Protein AF-0000000072574593 (afdb_homodimer)

Foldseek 3Di:
DDDDFACDPVLCVLLVVLDDDADPDDDGPPPPSLLVRQVLSCLLVVDDLVPGDPVSPHSVSSVVRCVVCVVVVSNVVSLVSADQPPDDDPHSNSPPVVPPCVVVVVVVVVPVDDPPCPPPPDD/DDDDFACDPVLCVQLVVLDDDADPDDDGPPPPSLLVRQVLSCLLVVDDLVPGDPVSPHSVSSVVRCVVCVVVVSNVVSLVSADQPPDDDPHSNSPPVVPPCVVVVVVVVVPVDDPPPPPPPDD

Organism: Streptomyces coelicolor (strain ATCC BAA-471 / A3(2) / M145) (NCBI:txid100226)

Solvent-accessible surface area (backbone atoms only — not comparable to full-atom values): 15379 Å² total; per-residue (Å²): 133,81,80,85,82,68,80,45,72,73,52,42,66,62,37,56,76,65,49,83,78,66,57,88,73,68,76,69,63,71,60,65,64,47,39,50,45,38,52,47,51,37,57,57,66,64,51,61,63,89,70,56,56,71,93,51,55,56,50,66,59,36,48,52,49,49,42,51,27,49,75,70,50,38,43,56,40,45,57,66,62,46,65,74,56,60,94,82,69,93,62,70,21,44,70,49,78,58,65,71,58,58,66,50,54,60,56,50,63,66,65,65,58,72,79,67,77,79,72,76,77,81,124,133,83,78,85,80,67,79,45,71,72,55,42,67,62,36,55,75,64,49,83,78,65,59,88,74,68,77,68,62,72,60,65,62,47,39,49,43,37,50,48,50,37,57,57,66,64,51,61,64,90,71,58,56,72,93,52,55,56,50,68,59,35,49,52,48,50,42,52,28,50,76,69,49,38,43,58,41,45,57,66,64,46,64,75,55,62,94,82,70,92,63,68,23,44,66,51,76,58,65,70,59,56,70,52,53,60,56,50,61,68,61,65,58,77,77,68,78,80,72,78,76,79,125

InterPro domains:
  IPR025161 Insertion element IS402-like domain [PF13340] (7-78)
  IPR052909 Transposase_6_like [PTHR46637] (4-113)

pLDDT: mean 71.75, std 24.07, range [27.62, 96.88]

Structure (mmCIF, N/CA/C/O backbone):
data_AF-0000000072574593-model_v1
#
loop_
_entity.id
_entity.type
_entity.pdbx_description
1 polymer 'Insertion element transposase'
#
loop_
_atom_site.group_PDB
_atom_site.id
_atom_site.type_symbol
_atom_site.label_atom_id
_atom_site.label_alt_id
_atom_site.label_comp_id
_atom_site.label_asym_id
_atom_site.label_entity_id
_atom_site.label_seq_id
_atom_site.pdbx_PDB_ins_code
_atom_site.Cartn_x
_atom_site.Cartn_y
_atom_site.Cartn_z
_atom_site.occupancy
_atom_site.B_iso_or_equiv
_atom_site.auth_seq_id
_atom_site.auth_comp_id
_atom_site.auth_asym_id
_atom_site.auth_atom_id
_atom_site.pdbx_PDB_model_num
ATOM 1 N N . MET A 1 1 ? 15 23.25 10.352 1 63.25 1 MET A N 1
ATOM 2 C CA . MET A 1 1 ? 14.703 23.125 8.93 1 63.25 1 MET A CA 1
ATOM 3 C C . MET A 1 1 ? 13.297 22.578 8.711 1 63.25 1 MET A C 1
ATOM 5 O O . MET A 1 1 ? 12.867 21.672 9.43 1 63.25 1 MET A O 1
ATOM 9 N N . SER A 1 2 ? 12.5 23.312 8.078 1 85.38 2 SER A N 1
ATOM 10 C CA . SER A 1 2 ? 11.086 22.969 7.914 1 85.38 2 SER A CA 1
ATOM 11 C C . SER A 1 2 ? 10.906 21.812 6.945 1 85.38 2 SER A C 1
ATOM 13 O O . SER A 1 2 ? 11.586 21.734 5.926 1 85.38 2 SER A O 1
ATOM 15 N N . VAL A 1 3 ? 10.219 20.797 7.359 1 90 3 VAL A N 1
ATOM 16 C CA . VAL A 1 3 ? 9.945 19.625 6.523 1 90 3 VAL A CA 1
ATOM 17 C C . VAL A 1 3 ? 9.109 20.047 5.312 1 90 3 VAL A C 1
ATOM 19 O O . VAL A 1 3 ? 8.188 20.859 5.438 1 90 3 VAL A O 1
ATOM 22 N N . ARG A 1 4 ? 9.555 19.656 4.137 1 88 4 ARG A N 1
ATOM 23 C CA . ARG A 1 4 ? 8.789 19.938 2.93 1 88 4 ARG A CA 1
ATOM 24 C C . ARG A 1 4 ? 7.496 19.125 2.898 1 88 4 ARG A C 1
ATOM 26 O O . ARG A 1 4 ? 7.535 17.891 2.854 1 88 4 ARG A O 1
ATOM 33 N N . LEU A 1 5 ? 6.391 19.781 2.932 1 89.62 5 LEU A N 1
ATOM 34 C CA . LEU A 1 5 ? 5.086 19.156 2.787 1 89.62 5 LEU A CA 1
ATOM 35 C C . LEU A 1 5 ? 4.703 19.031 1.317 1 89.62 5 LEU A C 1
ATOM 37 O O . LEU A 1 5 ? 4.961 19.938 0.524 1 89.62 5 LEU A O 1
ATOM 41 N N . VAL A 1 6 ? 4.066 17.984 0.955 1 89 6 VAL A N 1
ATOM 42 C CA . VAL A 1 6 ? 3.893 17.734 -0.472 1 89 6 VAL A CA 1
ATOM 43 C C . VAL A 1 6 ? 2.412 17.531 -0.783 1 89 6 VAL A C 1
ATOM 45 O O . VAL A 1 6 ? 2.008 17.547 -1.948 1 89 6 VAL A O 1
ATOM 48 N N . ILE A 1 7 ? 1.637 17.25 0.244 1 90.38 7 ILE A N 1
ATOM 49 C CA . ILE A 1 7 ? 0.21 17.047 0.018 1 90.38 7 ILE A CA 1
ATOM 50 C C . ILE A 1 7 ? -0.489 18.391 -0.155 1 90.38 7 ILE A C 1
ATOM 52 O O . ILE A 1 7 ? -0.757 19.078 0.825 1 90.38 7 ILE A O 1
ATOM 56 N N . THR A 1 8 ? -0.773 18.719 -1.398 1 89.69 8 THR A N 1
ATOM 57 C CA . THR A 1 8 ? -1.458 19.969 -1.683 1 89.69 8 THR A CA 1
ATOM 58 C C . THR A 1 8 ? -2.92 19.906 -1.253 1 89.69 8 THR A C 1
ATOM 60 O O . THR A 1 8 ? -3.443 18.812 -0.993 1 89.69 8 THR A O 1
ATOM 63 N N . ASP A 1 9 ? -3.59 21.031 -1.201 1 89.94 9 ASP A N 1
ATOM 64 C CA . ASP A 1 9 ? -5.012 21.078 -0.864 1 89.94 9 ASP A CA 1
ATOM 65 C C . ASP A 1 9 ? -5.84 20.297 -1.885 1 89.94 9 ASP A C 1
ATOM 67 O O . ASP A 1 9 ? -6.82 19.641 -1.527 1 89.94 9 ASP A O 1
ATOM 71 N N . ALA A 1 10 ? -5.535 20.391 -3.158 1 87.44 10 ALA A N 1
ATOM 72 C CA . ALA A 1 10 ? -6.25 19.672 -4.211 1 87.44 10 ALA A CA 1
ATOM 73 C C . ALA A 1 10 ? -6.125 18.156 -4.027 1 87.44 10 ALA A C 1
ATOM 75 O O . ALA A 1 10 ? -7.105 17.422 -4.176 1 87.44 10 ALA A O 1
ATOM 76 N N . MET A 1 11 ? -4.906 17.766 -3.664 1 87.12 11 MET A N 1
ATOM 77 C CA . MET A 1 11 ? -4.684 16.344 -3.391 1 87.12 11 MET A CA 1
ATOM 78 C C . MET A 1 11 ? -5.496 15.883 -2.184 1 87.12 11 MET A C 1
ATOM 80 O O . MET A 1 11 ? -6.145 14.836 -2.227 1 87.12 11 MET A O 1
ATOM 84 N N . TRP A 1 12 ? -5.445 16.703 -1.232 1 91 12 TRP A N 1
ATOM 85 C CA . TRP A 1 12 ? -6.145 16.359 0.001 1 91 12 TRP A CA 1
ATOM 86 C C . TRP A 1 12 ? -7.648 16.234 -0.24 1 91 12 TRP A C 1
ATOM 88 O O . TRP A 1 12 ? -8.297 15.328 0.288 1 91 12 TRP A O 1
ATOM 98 N N . ASP A 1 13 ? -8.188 17.109 -0.999 1 89.75 13 ASP A N 1
ATOM 99 C CA . ASP A 1 13 ? -9.617 17.078 -1.298 1 89.75 13 ASP A CA 1
ATOM 100 C C . ASP A 1 13 ? -10.016 15.758 -1.959 1 89.75 13 ASP A C 1
ATOM 102 O O . ASP A 1 13 ? -11.125 15.258 -1.74 1 89.75 13 ASP A O 1
ATOM 106 N N . ARG A 1 14 ? -9.133 15.18 -2.707 1 89.31 14 ARG A N 1
ATOM 107 C CA . ARG A 1 14 ? -9.391 13.914 -3.387 1 89.31 14 ARG A CA 1
ATOM 108 C C . ARG A 1 14 ? -9.234 12.742 -2.43 1 89.31 14 ARG A C 1
ATOM 110 O O . ARG A 1 14 ? -9.93 11.727 -2.561 1 89.31 14 ARG A O 1
ATOM 117 N N . ILE A 1 15 ? -8.359 12.898 -1.478 1 90.62 15 ILE A N 1
ATOM 118 C CA . ILE A 1 15 ? -7.934 11.773 -0.654 1 90.62 15 ILE A CA 1
ATOM 119 C C . ILE A 1 15 ? -8.82 11.672 0.584 1 90.62 15 ILE A C 1
ATOM 121 O O . ILE A 1 15 ? -9.172 10.57 1.02 1 90.62 15 ILE A O 1
ATOM 125 N N . LYS A 1 16 ? -9.195 12.789 1.1 1 90.12 16 LYS A N 1
ATOM 126 C CA . LYS A 1 16 ? -9.898 12.859 2.379 1 90.12 16 LYS A CA 1
ATOM 127 C C . LYS A 1 16 ? -11.125 11.953 2.391 1 90.12 16 LYS A C 1
ATOM 129 O O . LYS A 1 16 ? -11.336 11.203 3.346 1 90.12 16 LYS A O 1
ATOM 134 N N . PRO A 1 17 ? -11.914 11.93 1.383 1 89.88 17 PRO A N 1
ATOM 135 C CA . PRO A 1 17 ? -13.125 11.102 1.42 1 89.88 17 PRO A CA 1
ATOM 136 C C . PRO A 1 17 ? -12.82 9.609 1.437 1 89.88 17 PRO A C 1
ATOM 138 O O . PRO A 1 17 ? -13.703 8.797 1.725 1 89.88 17 PRO A O 1
ATOM 141 N N . LEU A 1 18 ? -11.656 9.234 1.062 1 89.44 18 LEU A N 1
ATOM 142 C CA . LEU A 1 18 ? -11.289 7.828 0.984 1 89.44 18 LEU A CA 1
ATOM 143 C C . LEU A 1 18 ? -10.891 7.293 2.357 1 89.44 18 LEU A C 1
ATOM 145 O O . LEU A 1 18 ? -10.812 6.078 2.553 1 89.44 18 LEU A O 1
ATOM 149 N N . MET A 1 19 ? -10.562 8.148 3.275 1 88.31 19 MET A N 1
ATOM 150 C CA . MET A 1 19 ? -10.016 7.766 4.57 1 88.31 19 MET A CA 1
ATOM 151 C C . MET A 1 19 ? -11.125 7.348 5.527 1 88.31 19 MET A C 1
ATOM 153 O O . MET A 1 19 ? -12.25 7.848 5.438 1 88.31 19 MET A O 1
ATOM 157 N N . PRO A 1 20 ? -10.75 6.402 6.379 1 82.06 20 PRO A N 1
ATOM 158 C CA . PRO A 1 20 ? -11.773 6 7.352 1 82.06 20 PRO A CA 1
ATOM 159 C C . PRO A 1 20 ? -12.289 7.176 8.18 1 82.06 20 PRO A C 1
ATOM 161 O O . PRO A 1 20 ? -11.547 8.125 8.438 1 82.06 20 PRO A O 1
ATOM 164 N N . VAL A 1 21 ? -13.57 7.125 8.445 1 73.25 21 VAL A N 1
ATOM 165 C CA . VAL A 1 21 ? -14.227 8.18 9.219 1 73.25 21 VAL A CA 1
ATOM 166 C C . VAL A 1 21 ? -13.688 8.195 10.648 1 73.25 21 VAL A C 1
ATOM 168 O O . VAL A 1 21 ? -13.5 7.137 11.258 1 73.25 21 VAL A O 1
ATOM 171 N N . GLU A 1 22 ? -13.336 9.305 11.047 1 67.69 22 GLU A N 1
ATOM 172 C CA . GLU A 1 22 ? -12.906 9.5 12.43 1 67.69 22 GLU A CA 1
ATOM 173 C C . GLU A 1 22 ? -14 9.094 13.414 1 67.69 22 GLU A C 1
ATOM 175 O O . GLU A 1 22 ? -15.188 9.32 13.156 1 67.69 22 GLU A O 1
ATOM 180 N N . PRO A 1 23 ? -13.531 8.336 14.375 1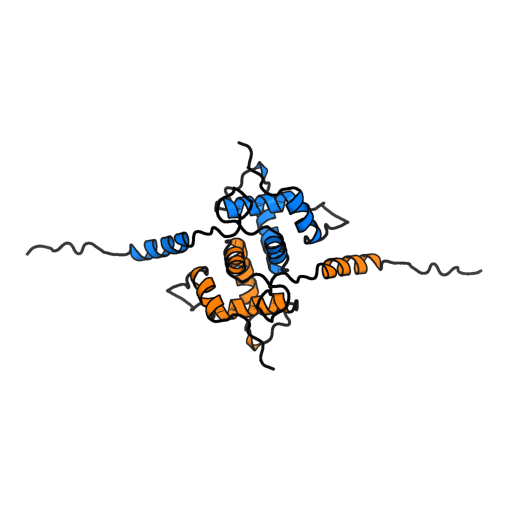 63.38 23 PRO A N 1
ATOM 181 C CA . PRO A 1 23 ? -14.555 8.008 15.367 1 63.38 23 PRO A CA 1
ATOM 182 C C . PRO A 1 23 ? -15.195 9.25 15.992 1 63.38 23 PRO A C 1
ATOM 184 O O . PRO A 1 23 ? -14.523 10.273 16.156 1 63.38 23 PRO A O 1
ATOM 187 N N . VAL A 1 24 ? -16.578 9.312 15.945 1 62.25 24 VAL A N 1
ATOM 188 C CA . VAL A 1 24 ? -17.344 10.383 16.578 1 62.25 24 VAL A CA 1
ATOM 189 C C . VAL A 1 24 ? -16.922 10.555 18.031 1 62.25 24 VAL A C 1
ATOM 191 O O . VAL A 1 24 ? -16.797 11.68 18.516 1 62.25 24 VAL A O 1
ATOM 194 N N . ARG A 1 25 ? -16.922 9.414 18.703 1 62.44 25 ARG A N 1
ATOM 195 C CA . ARG A 1 25 ? -16.547 9.398 20.109 1 62.44 25 ARG A CA 1
ATOM 196 C C . ARG A 1 25 ? -15.125 8.875 20.297 1 62.44 25 ARG A C 1
ATOM 198 O O . ARG A 1 25 ? -14.68 7.992 19.562 1 62.44 25 ARG A O 1
ATOM 205 N N . GLY A 1 26 ? -14.336 9.633 21.141 1 55.72 26 GLY A N 1
ATOM 206 C CA . GLY A 1 26 ? -12.961 9.281 21.469 1 55.72 26 GLY A CA 1
ATOM 207 C C . GLY A 1 26 ? -11.938 10.234 20.891 1 55.72 26 GLY A C 1
ATOM 208 O O . GLY A 1 26 ? -12.289 11.328 20.438 1 55.72 26 GLY A O 1
ATOM 209 N N . ARG A 1 27 ? -10.797 9.852 21.078 1 56.97 27 ARG A N 1
ATOM 210 C CA . ARG A 1 27 ? -9.695 10.734 20.719 1 56.97 27 ARG A CA 1
ATOM 211 C C . ARG A 1 27 ? -9.68 11 19.219 1 56.97 27 ARG A C 1
ATOM 213 O O . ARG A 1 27 ? -9.789 10.07 18.422 1 56.97 27 ARG A O 1
ATOM 220 N N . ARG A 1 28 ? -10.062 12.219 18.922 1 55.88 28 ARG A N 1
ATOM 221 C CA . ARG A 1 28 ? -9.938 12.68 17.547 1 55.88 28 ARG A CA 1
ATOM 222 C C . ARG A 1 28 ? -8.641 12.18 16.922 1 55.88 28 ARG A C 1
ATOM 224 O O . ARG A 1 28 ? -7.59 12.203 17.562 1 55.88 28 ARG A O 1
ATOM 231 N N . TRP A 1 29 ? -8.727 11.234 16 1 56.06 29 TRP A N 1
ATOM 232 C CA . TRP A 1 29 ? -7.547 10.711 15.305 1 56.06 29 TRP A CA 1
ATOM 233 C C . TRP A 1 29 ? -6.613 11.852 14.906 1 56.06 29 TRP A C 1
ATOM 235 O O . TRP A 1 29 ? -7.059 12.977 14.664 1 56.06 29 TRP A O 1
ATOM 245 N N . ALA A 1 30 ? -5.359 11.781 15.297 1 60 30 ALA A N 1
ATOM 246 C CA . ALA A 1 30 ? -4.379 12.719 14.766 1 60 30 ALA A CA 1
ATOM 247 C C . ALA A 1 30 ? -4.75 13.156 13.344 1 60 30 ALA A C 1
ATOM 249 O O . ALA A 1 30 ? -5.48 12.453 12.648 1 60 30 ALA A O 1
ATOM 250 N N . ASN A 1 31 ? -4.367 14.352 12.93 1 81.69 31 ASN A N 1
ATOM 251 C CA . ASN A 1 31 ? -4.555 15 11.641 1 81.69 31 ASN A CA 1
ATOM 252 C C . ASN A 1 31 ? -4.246 14.055 10.484 1 81.69 31 ASN A C 1
ATOM 254 O O . ASN A 1 31 ? -3.094 13.672 10.281 1 81.69 31 ASN A O 1
ATOM 258 N N . ARG A 1 32 ? -5.258 13.289 9.992 1 89.94 32 ARG A N 1
ATOM 259 C CA . ARG A 1 32 ? -5.164 12.352 8.883 1 89.94 32 ARG A CA 1
ATOM 260 C C . ARG A 1 32 ? -4.258 12.891 7.785 1 89.94 32 ARG A C 1
ATOM 262 O O . ARG A 1 32 ? -3.498 12.133 7.172 1 89.94 32 ARG A O 1
ATOM 269 N N . ARG A 1 33 ? -4.32 14.133 7.656 1 91.31 33 ARG A N 1
ATOM 270 C CA . ARG A 1 33 ? -3.453 14.75 6.656 1 91.31 33 ARG A CA 1
ATOM 271 C C . ARG A 1 33 ? -1.991 14.68 7.082 1 91.31 33 ARG A C 1
ATOM 273 O O . ARG A 1 33 ? -1.11 14.422 6.258 1 91.31 33 ARG A O 1
ATOM 280 N N . ARG A 1 34 ? -1.808 14.953 8.281 1 92.19 34 ARG A N 1
ATOM 281 C CA . ARG A 1 34 ? -0.448 14.867 8.812 1 92.19 34 ARG A CA 1
ATOM 282 C C . ARG A 1 34 ? 0.099 13.453 8.688 1 92.19 34 ARG A C 1
ATOM 284 O O . ARG A 1 34 ? 1.27 13.258 8.352 1 92.19 34 ARG A O 1
ATOM 291 N N . THR A 1 35 ? -0.72 12.523 9.031 1 93.81 35 THR A N 1
ATOM 292 C CA . THR A 1 35 ? -0.318 11.125 8.883 1 93.81 35 THR A CA 1
ATOM 293 C C . THR A 1 35 ? 0.096 10.828 7.445 1 93.81 35 THR A C 1
ATOM 295 O O . THR A 1 35 ? 1.131 10.203 7.211 1 93.81 35 THR A O 1
ATOM 298 N N . LEU A 1 36 ? -0.693 11.289 6.559 1 93.94 36 LEU A N 1
ATOM 299 C CA . LEU A 1 36 ? -0.371 11.102 5.148 1 93.94 36 LEU A CA 1
ATOM 300 C C . LEU A 1 36 ? 0.938 11.797 4.793 1 93.94 36 LEU A C 1
ATOM 302 O O . LEU A 1 36 ? 1.753 11.25 4.047 1 93.94 36 LEU A O 1
ATOM 306 N N . GLU A 1 37 ? 1.111 12.984 5.324 1 93.5 37 GLU A N 1
ATOM 307 C CA . GLU A 1 37 ? 2.367 13.695 5.113 1 93.5 37 GLU A CA 1
ATOM 308 C C . GLU A 1 37 ? 3.555 12.891 5.633 1 93.5 37 GLU A C 1
ATOM 310 O O . GLU A 1 37 ? 4.605 12.844 4.992 1 93.5 37 GLU A O 1
ATOM 315 N N . THR A 1 38 ? 3.371 12.359 6.762 1 95.31 38 THR A N 1
ATOM 316 C CA . THR A 1 38 ? 4.414 11.547 7.379 1 95.31 38 THR A CA 1
ATOM 317 C C . THR A 1 38 ? 4.758 10.344 6.508 1 95.31 38 THR A C 1
ATOM 319 O O . THR A 1 38 ? 5.93 10.062 6.258 1 95.31 38 THR A O 1
ATOM 322 N N . ILE A 1 39 ? 3.773 9.672 6.004 1 94.88 39 ILE A N 1
ATOM 323 C CA . ILE A 1 39 ? 3.965 8.5 5.156 1 94.88 39 ILE A CA 1
ATOM 324 C C . ILE A 1 39 ? 4.602 8.922 3.836 1 94.88 39 ILE A C 1
ATOM 326 O O . ILE A 1 39 ? 5.504 8.242 3.332 1 94.88 39 ILE A O 1
ATOM 330 N N . ALA A 1 40 ? 4.176 10.062 3.305 1 91.62 40 ALA A N 1
ATOM 331 C CA . ALA A 1 40 ? 4.773 10.602 2.084 1 91.62 40 ALA A CA 1
ATOM 332 C C . ALA A 1 40 ? 6.262 10.883 2.281 1 91.62 40 ALA A C 1
ATOM 334 O O . ALA A 1 40 ? 7.078 10.57 1.414 1 91.62 40 ALA A O 1
ATOM 335 N N . TRP A 1 41 ? 6.539 11.562 3.338 1 93.75 41 TRP A N 1
ATOM 336 C CA . TRP A 1 41 ? 7.934 11.844 3.662 1 93.75 41 TRP A CA 1
ATOM 337 C C . TRP A 1 41 ? 8.758 10.562 3.686 1 93.75 41 TRP A C 1
ATOM 339 O O . TRP A 1 41 ? 9.844 10.508 3.109 1 93.75 41 TRP A O 1
ATOM 349 N N . LYS A 1 42 ? 8.273 9.508 4.273 1 93.81 42 LYS A N 1
ATOM 350 C CA . LYS A 1 42 ? 8.945 8.219 4.398 1 93.81 42 LYS A CA 1
ATOM 351 C C . LYS A 1 42 ? 9.281 7.641 3.027 1 93.81 42 LYS A C 1
ATOM 353 O O . LYS A 1 42 ? 10.422 7.254 2.775 1 93.81 42 LYS A O 1
ATOM 358 N N . PHE A 1 43 ? 8.375 7.656 2.205 1 89.12 43 PHE A N 1
ATOM 359 C CA . PHE A 1 43 ? 8.578 6.977 0.934 1 89.12 43 PHE A CA 1
ATOM 360 C C . PHE A 1 43 ? 9.328 7.871 -0.046 1 89.12 43 PHE A C 1
ATOM 362 O O . PHE A 1 43 ? 10.086 7.387 -0.888 1 89.12 43 PHE A O 1
ATOM 369 N N . ARG A 1 44 ? 9.203 9.156 0.087 1 86 44 ARG A N 1
ATOM 370 C CA . ARG A 1 44 ? 9.93 10.086 -0.771 1 86 44 ARG A CA 1
ATOM 371 C C . ARG A 1 44 ? 11.414 10.086 -0.437 1 86 44 ARG A C 1
ATOM 373 O O . ARG A 1 44 ? 12.258 10.156 -1.333 1 86 44 ARG A O 1
ATOM 380 N N . THR A 1 45 ? 11.68 9.992 0.746 1 87.94 45 THR A N 1
ATOM 381 C CA . THR A 1 45 ? 13.062 10.133 1.18 1 87.94 45 THR A CA 1
ATOM 382 C C . THR A 1 45 ? 13.734 8.766 1.269 1 87.94 45 THR A C 1
ATOM 384 O O . THR A 1 45 ? 14.969 8.672 1.235 1 87.94 45 THR A O 1
ATOM 387 N N . GLY A 1 46 ? 12.922 7.75 1.438 1 88.06 46 GLY A N 1
ATOM 388 C CA . GLY A 1 46 ? 13.477 6.426 1.655 1 88.06 46 GLY A CA 1
ATOM 389 C C . GLY A 1 46 ? 14.125 6.266 3.02 1 88.06 46 GLY A C 1
ATOM 390 O O . GLY A 1 46 ? 14.766 5.25 3.295 1 88.06 46 GLY A O 1
ATOM 391 N N . SER A 1 47 ? 14.031 7.211 3.816 1 91.31 47 SER A N 1
ATOM 392 C CA . SER A 1 47 ? 14.641 7.188 5.145 1 91.31 47 SER A CA 1
ATOM 393 C C . SER A 1 47 ? 13.984 6.145 6.039 1 91.31 47 SER A C 1
ATOM 395 O O . SER A 1 47 ? 12.805 5.832 5.867 1 91.31 47 SER A O 1
ATOM 397 N N . PRO A 1 48 ? 14.797 5.562 6.969 1 93.5 48 PRO A N 1
ATOM 398 C CA . PRO A 1 48 ? 14.148 4.668 7.93 1 93.5 48 PRO A CA 1
ATOM 399 C C . PRO A 1 48 ? 13.102 5.383 8.781 1 93.5 48 PRO A C 1
ATOM 401 O O . PRO A 1 48 ? 13.203 6.59 9.008 1 93.5 48 PRO A O 1
ATOM 404 N N . TRP A 1 49 ? 12.117 4.621 9.18 1 93.44 49 TRP A N 1
ATOM 405 C CA . TRP A 1 49 ? 11.031 5.145 10 1 93.44 49 TRP A CA 1
ATOM 406 C C . TRP A 1 49 ? 11.57 5.859 11.234 1 93.44 49 TRP A C 1
ATOM 408 O O . TRP A 1 49 ? 11.078 6.926 11.602 1 93.44 49 TRP A O 1
ATOM 418 N N . ARG A 1 50 ? 12.547 5.422 11.82 1 94.25 50 ARG A N 1
ATOM 419 C CA . ARG A 1 50 ? 13.062 5.957 13.086 1 94.25 50 ARG A CA 1
ATOM 420 C C . ARG A 1 50 ? 13.773 7.285 12.867 1 94.25 50 ARG A C 1
ATOM 422 O O . ARG A 1 50 ? 14.094 7.992 13.828 1 94.25 50 ARG A O 1
ATOM 429 N N . ALA A 1 51 ? 14.039 7.723 11.656 1 95.69 51 ALA A N 1
ATOM 430 C CA . ALA A 1 51 ? 14.672 9 11.328 1 95.69 51 ALA A CA 1
ATOM 431 C C . ALA A 1 51 ? 13.625 10.078 11.078 1 95.69 51 ALA A C 1
ATOM 433 O O . ALA A 1 51 ? 13.953 11.188 10.641 1 95.69 51 ALA A O 1
ATOM 434 N N . LEU A 1 52 ? 12.406 9.836 11.359 1 95.75 52 LEU A N 1
ATOM 435 C CA . LEU A 1 52 ? 11.305 10.758 11.102 1 95.75 52 LEU A CA 1
ATOM 436 C C . LEU A 1 52 ? 11.508 12.07 11.836 1 95.75 52 LEU A C 1
ATOM 438 O O . LEU A 1 52 ? 11.75 12.078 13.047 1 95.75 52 LEU A O 1
ATOM 442 N N . PRO A 1 53 ? 11.445 13.219 11.117 1 95.88 53 PRO A N 1
ATOM 443 C CA . PRO A 1 53 ? 11.484 14.516 11.789 1 95.88 53 PRO A CA 1
ATOM 444 C C . PRO A 1 53 ? 10.375 14.68 12.828 1 95.88 53 PRO A C 1
ATOM 446 O O . PRO A 1 53 ? 9.25 14.219 12.617 1 95.88 53 PRO A O 1
ATOM 449 N N . ASP A 1 54 ? 10.695 15.383 13.836 1 93.31 54 ASP A N 1
ATOM 450 C CA . ASP A 1 54 ? 9.75 15.594 14.922 1 93.31 54 ASP A CA 1
ATOM 451 C C . ASP A 1 54 ? 8.492 16.312 14.43 1 93.31 54 ASP A C 1
ATOM 453 O O . ASP A 1 54 ? 7.395 16.062 14.93 1 93.31 54 ASP A O 1
ATOM 457 N N . GLU A 1 55 ? 8.625 17.172 13.469 1 93.06 55 GLU A N 1
ATOM 458 C CA . GLU A 1 55 ? 7.512 17.969 12.953 1 93.06 55 GLU A CA 1
ATOM 459 C C . GLU A 1 55 ? 6.43 17.062 12.352 1 93.06 55 GLU A C 1
ATOM 461 O O . GLU A 1 55 ? 5.281 17.484 12.211 1 93.06 55 GLU A O 1
ATOM 466 N N . LEU A 1 56 ? 6.727 15.844 12.062 1 94.31 56 LEU A N 1
ATOM 467 C CA . LEU A 1 56 ? 5.809 14.961 11.352 1 94.31 56 LEU A CA 1
ATOM 468 C C . LEU A 1 56 ? 5.152 13.977 12.312 1 94.31 56 LEU A C 1
ATOM 470 O O . LEU A 1 56 ? 4.316 13.164 11.906 1 94.31 56 LEU A O 1
ATOM 474 N N . GLY A 1 57 ? 5.461 14.156 13.555 1 92 57 GLY A N 1
ATOM 475 C CA . GLY A 1 57 ? 4.75 13.375 14.555 1 92 57 GLY A CA 1
ATOM 476 C C . GLY A 1 57 ? 5.402 12.031 14.844 1 92 57 GLY A C 1
ATOM 477 O O . GLY A 1 57 ? 6.629 11.922 14.844 1 92 57 GLY A O 1
ATOM 478 N N . SER A 1 58 ? 4.629 11.023 15.125 1 93.81 58 SER A N 1
ATOM 479 C CA . SER A 1 58 ? 5.094 9.719 15.57 1 93.81 58 SER A CA 1
ATOM 480 C C . SER A 1 58 ? 5.184 8.734 14.406 1 93.81 58 SER A C 1
ATOM 482 O O . SER A 1 58 ? 4.184 8.477 13.734 1 93.81 58 SER A O 1
ATOM 484 N N . PHE A 1 59 ? 6.332 8.102 14.273 1 94.69 59 PHE A N 1
ATOM 485 C CA . PHE A 1 59 ? 6.469 7.109 13.211 1 94.69 59 PHE A CA 1
ATOM 486 C C . PHE A 1 59 ? 5.664 5.855 13.539 1 94.69 59 PHE A C 1
ATOM 488 O O . PHE A 1 59 ? 5.152 5.191 12.633 1 94.69 59 PHE A O 1
ATOM 495 N N . GLN A 1 60 ? 5.484 5.531 14.82 1 96.12 60 GLN A N 1
ATOM 496 C CA . GLN A 1 60 ? 4.691 4.359 15.188 1 96.12 60 GLN A CA 1
ATOM 497 C C . GLN A 1 60 ? 3.242 4.516 14.734 1 96.12 60 GLN A C 1
ATOM 499 O O . GLN A 1 60 ? 2.646 3.574 14.203 1 96.12 60 GLN A O 1
ATOM 504 N N . THR A 1 61 ? 2.719 5.695 14.992 1 93.25 61 THR A N 1
ATOM 505 C CA . THR A 1 61 ? 1.342 5.973 14.594 1 93.25 61 THR A CA 1
ATOM 506 C C . THR A 1 61 ? 1.189 5.902 13.078 1 93.25 61 THR A C 1
ATOM 508 O O . THR A 1 61 ? 0.273 5.25 12.57 1 93.25 61 THR A O 1
ATOM 511 N N . ALA A 1 62 ? 2.102 6.535 12.398 1 95.38 62 ALA A N 1
ATOM 512 C CA . ALA A 1 62 ? 2.033 6.551 10.938 1 95.38 62 ALA A CA 1
ATOM 513 C C . ALA A 1 62 ? 2.176 5.141 10.367 1 95.38 62 ALA A C 1
ATOM 515 O O . ALA A 1 62 ? 1.452 4.762 9.445 1 95.38 62 ALA A O 1
ATOM 516 N N . HIS A 1 63 ? 3.078 4.422 10.945 1 96.56 63 HIS A N 1
ATOM 517 C CA . HIS A 1 63 ? 3.303 3.047 10.516 1 96.56 63 HIS A CA 1
ATOM 518 C C . HIS A 1 63 ? 2.057 2.193 10.727 1 96.56 63 HIS A C 1
ATOM 520 O O . HIS A 1 63 ? 1.616 1.495 9.805 1 96.56 63 HIS A O 1
ATOM 526 N N . LYS A 1 64 ? 1.542 2.279 11.859 1 95.69 64 LYS A N 1
ATOM 527 C CA . LYS A 1 64 ? 0.328 1.526 12.164 1 95.69 64 LYS A CA 1
ATOM 528 C C . LYS A 1 64 ? -0.81 1.914 11.227 1 95.69 64 LYS A C 1
ATOM 530 O O . LYS A 1 64 ? -1.563 1.054 10.766 1 95.69 64 LYS A O 1
ATOM 535 N N . ARG A 1 65 ? -0.955 3.186 10.984 1 94.62 65 ARG A N 1
ATOM 536 C CA . ARG A 1 65 ? -2.02 3.66 10.109 1 94.62 65 ARG A CA 1
ATOM 537 C C . ARG A 1 65 ? -1.803 3.176 8.68 1 94.62 65 ARG A C 1
ATOM 539 O O . ARG A 1 65 ? -2.75 2.756 8.008 1 94.62 65 ARG A O 1
ATOM 546 N N . LEU A 1 66 ? -0.602 3.203 8.227 1 96 66 LEU A N 1
ATOM 547 C CA . LEU A 1 66 ? -0.276 2.689 6.898 1 96 66 LEU A CA 1
ATOM 548 C C . LEU A 1 66 ? -0.678 1.223 6.77 1 96 66 LEU A C 1
ATOM 550 O O . LEU A 1 66 ? -1.345 0.839 5.809 1 96 66 LEU A O 1
ATOM 554 N N . LEU A 1 67 ? -0.323 0.417 7.742 1 96.88 67 LEU A N 1
ATOM 555 C CA . LEU A 1 67 ? -0.627 -1.009 7.695 1 96.88 67 LEU A CA 1
ATOM 556 C C . LEU A 1 67 ? -2.135 -1.244 7.719 1 96.88 67 LEU A C 1
ATOM 558 O O . LEU A 1 67 ? -2.641 -2.113 7.004 1 96.88 67 LEU A O 1
ATOM 562 N N . ARG A 1 68 ? -2.805 -0.463 8.492 1 94.25 68 ARG A N 1
ATOM 563 C CA . ARG A 1 68 ? -4.262 -0.561 8.523 1 94.25 68 ARG A CA 1
ATOM 564 C C . ARG A 1 68 ? -4.867 -0.172 7.18 1 94.25 68 ARG A C 1
ATOM 566 O O . ARG A 1 68 ? -5.773 -0.843 6.684 1 94.25 68 ARG A O 1
ATOM 573 N N . TRP A 1 69 ? -4.395 0.937 6.66 1 94.56 69 TRP A N 1
ATOM 574 C CA . TRP A 1 69 ? -4.887 1.38 5.359 1 94.56 69 TRP A CA 1
ATOM 575 C C . TRP A 1 69 ? -4.629 0.323 4.293 1 94.56 69 TRP A C 1
ATOM 577 O O . TRP A 1 69 ? -5.5 0.044 3.463 1 94.56 69 TRP A O 1
ATOM 587 N N . ALA A 1 70 ? -3.488 -0.312 4.312 1 94.94 70 ALA A N 1
ATOM 588 C CA . ALA A 1 70 ? -3.16 -1.355 3.346 1 94.94 70 ALA A CA 1
ATOM 589 C C . ALA A 1 70 ? -4.066 -2.57 3.523 1 94.94 70 ALA A C 1
ATOM 591 O O . ALA A 1 70 ? -4.609 -3.096 2.549 1 94.94 70 ALA A O 1
ATOM 592 N N . ALA A 1 71 ? -4.258 -2.967 4.746 1 93.81 71 ALA A N 1
ATOM 593 C CA . ALA A 1 71 ? -5.051 -4.156 5.047 1 93.81 71 ALA A CA 1
ATOM 594 C C . ALA A 1 71 ? -6.48 -4.008 4.531 1 93.81 71 ALA A C 1
ATOM 596 O O . ALA A 1 71 ? -7.105 -4.992 4.125 1 93.81 71 ALA A O 1
ATOM 597 N N . TYR A 1 72 ? -6.961 -2.797 4.492 1 91.69 72 TYR A N 1
ATOM 598 C CA . TYR A 1 72 ? -8.359 -2.574 4.125 1 91.69 72 TYR A CA 1
ATOM 599 C C . TYR A 1 72 ? -8.469 -2.016 2.711 1 91.69 72 TYR A C 1
ATOM 601 O O . TYR A 1 72 ? -9.539 -1.578 2.291 1 91.69 72 TYR A O 1
ATOM 609 N N . GLY A 1 73 ? -7.414 -1.937 2.039 1 90.88 73 GLY A N 1
ATOM 610 C CA . GLY A 1 73 ? -7.43 -1.503 0.652 1 90.88 73 GLY A CA 1
ATOM 611 C C . GLY A 1 73 ? -7.527 0.003 0.499 1 90.88 73 GLY A C 1
ATOM 612 O O . GLY A 1 73 ? -7.699 0.51 -0.612 1 90.88 73 GLY A O 1
ATOM 613 N N . ILE A 1 74 ? -7.453 0.74 1.555 1 92.06 74 ILE A N 1
ATOM 614 C CA . ILE A 1 74 ? -7.547 2.195 1.555 1 92.06 74 ILE A CA 1
ATOM 615 C C . ILE A 1 74 ? -6.273 2.795 0.967 1 92.06 74 ILE A C 1
ATOM 617 O O . ILE A 1 74 ? -6.328 3.764 0.204 1 92.06 74 ILE A O 1
ATOM 621 N N . TRP A 1 75 ? -5.164 2.201 1.311 1 92.88 75 TRP A N 1
ATOM 622 C CA . TRP A 1 75 ? -3.875 2.709 0.854 1 92.88 75 TRP A CA 1
ATOM 623 C C . TRP A 1 75 ? -3.787 2.682 -0.667 1 92.88 75 TRP A C 1
ATOM 625 O O . TRP A 1 75 ? -3.334 3.646 -1.287 1 92.88 75 TRP A O 1
ATOM 635 N N . GLU A 1 76 ? -4.266 1.625 -1.285 1 87.75 76 GLU A N 1
ATOM 636 C CA . GLU A 1 76 ? -4.305 1.52 -2.74 1 87.75 76 GLU A CA 1
ATOM 637 C C . GLU A 1 76 ? -5.156 2.629 -3.352 1 87.75 76 GLU A C 1
ATOM 639 O O . GLU A 1 76 ? -4.797 3.197 -4.383 1 87.75 76 GLU A O 1
ATOM 644 N N . ARG A 1 77 ? -6.262 2.885 -2.727 1 88.5 77 ARG A N 1
ATOM 645 C CA . ARG A 1 77 ? -7.168 3.918 -3.217 1 88.5 77 ARG A CA 1
ATOM 646 C C . ARG A 1 77 ? -6.547 5.305 -3.08 1 88.5 77 ARG A C 1
ATOM 648 O O . ARG A 1 77 ? -6.703 6.148 -3.963 1 88.5 77 ARG A O 1
ATOM 655 N N . ILE A 1 78 ? -5.875 5.5 -1.99 1 90.25 78 ILE A N 1
ATOM 656 C CA . ILE A 1 78 ? -5.184 6.77 -1.792 1 90.25 78 ILE A CA 1
ATOM 657 C C . ILE A 1 78 ? -4.129 6.957 -2.879 1 90.25 78 ILE A C 1
ATOM 659 O O . ILE A 1 78 ? -4.051 8.023 -3.498 1 90.25 78 ILE A O 1
ATOM 663 N N . LEU A 1 79 ? -3.361 5.953 -3.125 1 88.12 79 LEU A N 1
ATOM 664 C CA . LEU A 1 79 ? -2.301 6.035 -4.125 1 88.12 79 LEU A CA 1
ATOM 665 C C . LEU A 1 79 ? -2.879 6.305 -5.508 1 88.12 79 LEU A C 1
ATOM 667 O O . LEU A 1 79 ? -2.311 7.074 -6.285 1 88.12 79 LEU A O 1
ATOM 671 N N . ALA A 1 80 ? -3.996 5.668 -5.77 1 83.56 80 ALA A N 1
ATOM 672 C CA . ALA A 1 80 ? -4.641 5.844 -7.066 1 83.56 80 ALA A CA 1
ATOM 673 C C . ALA A 1 80 ? -5.141 7.273 -7.242 1 83.56 80 ALA A C 1
ATOM 675 O O . ALA A 1 80 ? -5.254 7.766 -8.367 1 83.56 80 ALA A O 1
ATOM 676 N N . ALA A 1 81 ? -5.477 7.922 -6.168 1 84 81 ALA A N 1
ATOM 677 C CA . ALA A 1 81 ? -6.012 9.281 -6.203 1 84 81 ALA A CA 1
ATOM 678 C C . ALA A 1 81 ? -4.895 10.305 -6.375 1 84 81 ALA A C 1
ATOM 680 O O . ALA A 1 81 ? -5.148 11.469 -6.691 1 84 81 ALA A O 1
ATOM 681 N N . LEU A 1 82 ? -3.68 9.828 -6.152 1 81.62 82 LEU A N 1
ATOM 682 C CA . LEU A 1 82 ? -2.537 10.719 -6.301 1 81.62 82 LEU A CA 1
ATOM 683 C C . LEU A 1 82 ? -2.082 10.789 -7.754 1 81.62 82 LEU A C 1
ATOM 685 O O . LEU A 1 82 ? -2.127 9.781 -8.469 1 81.62 82 LEU A O 1
ATOM 689 N N . PRO A 1 83 ? -1.701 11.977 -8.305 1 70.56 83 PRO A N 1
ATOM 690 C CA . PRO A 1 83 ? -1.185 12.07 -9.672 1 70.56 83 PRO A CA 1
ATOM 691 C C . PRO A 1 83 ? 0.093 11.258 -9.875 1 70.56 83 PRO A C 1
ATOM 693 O O . PRO A 1 83 ? 0.916 11.156 -8.961 1 70.56 83 PRO A O 1
ATOM 696 N N . ALA A 1 84 ? 0.098 10.508 -11.094 1 62.44 84 ALA A N 1
ATOM 697 C CA . ALA A 1 84 ? 1.316 9.781 -11.43 1 62.44 84 ALA A CA 1
ATOM 698 C C . ALA A 1 84 ? 2.506 10.727 -11.562 1 62.44 84 ALA A C 1
ATOM 700 O O . ALA A 1 84 ? 2.342 11.891 -11.93 1 62.44 84 ALA A O 1
ATOM 701 N N . ALA A 1 85 ? 3.73 10.375 -11.102 1 53.12 85 ALA A N 1
ATOM 702 C CA . ALA A 1 85 ? 4.922 11.203 -11.273 1 53.12 85 ALA A CA 1
ATOM 703 C C . ALA A 1 85 ? 5.137 11.562 -12.742 1 53.12 85 ALA A C 1
ATOM 705 O O . ALA A 1 85 ? 5.117 10.68 -13.609 1 53.12 85 ALA A O 1
ATOM 706 N N . ALA A 1 86 ? 4.605 12.578 -13.375 1 45.91 86 ALA A N 1
ATOM 707 C CA . ALA A 1 86 ? 4.973 13.008 -14.719 1 45.91 86 ALA A CA 1
ATOM 708 C C . ALA A 1 86 ? 6.492 13.031 -14.891 1 45.91 86 ALA A C 1
ATOM 710 O O . ALA A 1 86 ? 7.227 13.297 -13.938 1 45.91 86 ALA A O 1
ATOM 711 N N . ASP A 1 87 ? 7.035 12.469 -16.047 1 39.19 87 ASP A N 1
ATOM 712 C CA . ASP A 1 87 ? 8.359 12.758 -16.578 1 39.19 87 ASP A CA 1
ATOM 713 C C . ASP A 1 87 ? 8.672 14.25 -16.484 1 39.19 87 ASP A C 1
ATOM 715 O O . ASP A 1 87 ? 8.023 15.062 -17.156 1 39.19 87 ASP A O 1
ATOM 719 N N . GLY A 1 88 ? 9.625 14.93 -15.57 1 40.16 88 GLY A N 1
ATOM 720 C CA . GLY A 1 88 ? 10.258 16.234 -15.477 1 40.16 88 GLY A CA 1
ATOM 721 C C . GLY A 1 88 ? 9.766 17.062 -14.297 1 40.16 88 GLY A C 1
ATOM 722 O O . GLY A 1 88 ? 10.547 17.781 -13.672 1 40.16 88 GLY A O 1
ATOM 723 N N . VAL A 1 89 ? 8.562 17.781 -14.312 1 41.19 89 VAL A N 1
ATOM 724 C CA . VAL A 1 89 ? 8.242 18.797 -13.32 1 41.19 89 VAL A CA 1
ATOM 725 C C . VAL A 1 89 ? 8.102 18.156 -11.945 1 41.19 89 VAL A C 1
ATOM 727 O O . VAL A 1 89 ? 7.688 17 -11.836 1 41.19 89 VAL A O 1
ATOM 730 N N . ASP A 1 90 ? 8.414 18.844 -10.641 1 40.34 90 ASP A N 1
ATOM 731 C CA . ASP A 1 90 ? 8.602 18.562 -9.219 1 40.34 90 ASP A CA 1
ATOM 732 C C . ASP A 1 90 ? 7.469 17.703 -8.68 1 40.34 90 ASP A C 1
ATOM 734 O O . ASP A 1 90 ? 7.312 17.547 -7.465 1 40.34 90 ASP A O 1
ATOM 738 N N . ASP A 1 91 ? 6.438 17.422 -9.258 1 44.91 91 ASP A N 1
ATOM 739 C CA . ASP A 1 91 ? 5.168 17.109 -8.602 1 44.91 91 ASP A CA 1
ATOM 740 C C . ASP A 1 91 ? 5.227 15.734 -7.922 1 44.91 91 ASP A C 1
ATOM 742 O O . ASP A 1 91 ? 6.082 14.914 -8.242 1 44.91 91 ASP A O 1
ATOM 746 N N . ILE A 1 92 ? 4.227 15.391 -6.727 1 48.66 92 ILE A N 1
ATOM 747 C CA . ILE A 1 92 ? 4.191 14.477 -5.582 1 48.66 92 ILE A CA 1
ATOM 748 C C . ILE A 1 92 ? 4.305 13.039 -6.066 1 48.66 92 ILE A C 1
ATOM 750 O O . ILE A 1 92 ? 3.309 12.43 -6.473 1 48.66 92 ILE A O 1
ATOM 754 N N . GLY A 1 93 ? 4.902 12.766 -7.27 1 51.06 93 GLY A N 1
ATOM 755 C CA . GLY A 1 93 ? 4.965 11.352 -7.59 1 51.06 93 GLY A CA 1
ATOM 756 C C . GLY A 1 93 ? 5.707 10.531 -6.551 1 51.06 93 GLY A C 1
ATOM 757 O O . GLY A 1 93 ? 6.816 10.062 -6.805 1 51.06 93 GLY A O 1
ATOM 758 N N . TRP A 1 94 ? 5.598 10.945 -5.352 1 50.12 94 TRP A N 1
ATOM 759 C CA . TRP A 1 94 ? 6.418 10.219 -4.391 1 50.12 94 TRP A CA 1
ATOM 760 C C . TRP A 1 94 ? 6.395 8.719 -4.676 1 50.12 94 TRP A C 1
ATOM 762 O O . TRP A 1 94 ? 7.18 7.961 -4.102 1 50.12 94 TRP A O 1
ATOM 772 N N . THR A 1 95 ? 5.254 8.336 -5.301 1 47.38 95 THR A N 1
ATOM 773 C CA . THR A 1 95 ? 5.398 6.887 -5.383 1 47.38 95 THR A CA 1
ATOM 774 C C . THR A 1 95 ? 6.727 6.512 -6.031 1 47.38 95 THR A C 1
ATOM 776 O O . THR A 1 95 ? 7.562 5.848 -5.41 1 47.38 95 THR A O 1
ATOM 779 N N . VAL A 1 96 ? 6.723 5.996 -7.422 1 43.47 96 VAL A N 1
ATOM 780 C CA . VAL A 1 96 ? 7.676 5.016 -7.926 1 43.47 96 VAL A CA 1
ATOM 781 C C . VAL A 1 96 ? 8.875 5.727 -8.547 1 43.47 96 VAL A C 1
ATOM 783 O O . VAL A 1 96 ? 9.688 5.102 -9.227 1 43.47 96 VAL A O 1
ATOM 786 N N . SER A 1 97 ? 9.266 6.957 -8.359 1 38.75 97 SER A N 1
ATOM 787 C CA . SER A 1 97 ? 10.492 6.77 -9.133 1 38.75 97 SER A CA 1
ATOM 788 C C . SER A 1 97 ? 11.391 5.719 -8.484 1 38.75 97 SER A C 1
ATOM 790 O O . SER A 1 97 ? 12.234 6.047 -7.645 1 38.75 97 SER A O 1
ATOM 792 N N . VAL A 1 98 ? 10.781 4.742 -7.824 1 36.75 98 VAL A N 1
ATOM 793 C CA . VAL A 1 98 ? 11.742 3.756 -7.344 1 36.75 98 VAL A CA 1
ATOM 794 C C . VAL A 1 98 ? 12.773 3.467 -8.43 1 36.75 98 VAL A C 1
ATOM 796 O O . VAL A 1 98 ? 12.43 2.947 -9.5 1 36.75 98 VAL A O 1
ATOM 799 N N . ASP A 1 99 ? 13.672 4.262 -8.641 1 34.59 99 ASP A N 1
ATOM 800 C CA . ASP A 1 99 ? 14.844 3.723 -9.328 1 34.59 99 ASP A CA 1
ATOM 801 C C . ASP A 1 99 ? 15.062 2.254 -8.969 1 34.59 99 ASP A C 1
ATOM 803 O O . ASP A 1 99 ? 15.211 1.912 -7.793 1 34.59 99 ASP A O 1
ATOM 807 N N . SER A 1 100 ? 14.375 1.302 -9.523 1 35.28 100 SER A N 1
ATOM 808 C CA . SER A 1 100 ? 14.766 -0.098 -9.641 1 35.28 100 SER A CA 1
ATOM 809 C C . SER A 1 100 ? 16.266 -0.27 -9.414 1 35.28 100 SER A C 1
ATOM 811 O O . SER A 1 100 ? 16.781 -1.39 -9.453 1 35.28 100 SER A O 1
ATOM 813 N N . THR A 1 101 ? 17 0.717 -9.344 1 36.66 101 THR A N 1
ATOM 814 C CA . THR A 1 101 ? 18.422 0.539 -9.109 1 36.66 101 THR A CA 1
ATOM 815 C C . THR A 1 101 ? 18.688 -0.042 -7.723 1 36.66 101 THR A C 1
ATOM 817 O O . THR A 1 101 ? 19.734 -0.617 -7.469 1 36.66 101 THR A O 1
ATOM 820 N N . VAL A 1 102 ? 17.891 0.228 -6.828 1 35.28 102 VAL A N 1
ATOM 821 C CA . VAL A 1 102 ? 18.312 -0.231 -5.512 1 35.28 102 VAL A CA 1
ATOM 822 C C . VAL A 1 102 ? 18.203 -1.752 -5.434 1 35.28 102 VAL A C 1
ATOM 824 O O . VAL A 1 102 ? 18.922 -2.393 -4.66 1 35.28 102 VAL A O 1
ATOM 827 N N . CYS A 1 103 ? 17.219 -2.369 -6.078 1 35.31 103 CYS A N 1
ATOM 828 C CA . CYS A 1 103 ? 17.297 -3.824 -6.066 1 35.31 103 CYS A CA 1
ATOM 829 C C . CYS A 1 103 ? 18.641 -4.305 -6.602 1 35.31 103 CYS A C 1
ATOM 831 O O . CYS A 1 103 ? 19.016 -5.461 -6.406 1 35.31 103 CYS A O 1
ATOM 833 N N . ARG A 1 104 ? 19.297 -3.5 -7.266 1 35.09 104 ARG A N 1
ATOM 834 C CA . ARG A 1 104 ? 20.625 -3.902 -7.715 1 35.09 104 ARG A CA 1
ATOM 835 C C . ARG A 1 104 ? 21.609 -3.945 -6.547 1 35.09 104 ARG A C 1
ATOM 837 O O . ARG A 1 104 ? 22.594 -4.691 -6.586 1 35.09 104 ARG A O 1
ATOM 844 N N . ALA A 1 105 ? 21.484 -3.037 -5.641 1 38.34 105 ALA A N 1
ATOM 845 C CA . ALA A 1 105 ? 22.562 -2.973 -4.664 1 38.34 105 ALA A CA 1
ATOM 846 C C . ALA A 1 105 ? 22.562 -4.199 -3.756 1 38.34 105 ALA A C 1
ATOM 848 O O . ALA A 1 105 ? 23.594 -4.598 -3.234 1 38.34 105 ALA A O 1
ATOM 849 N N . HIS A 1 106 ? 21.375 -4.742 -3.406 1 38.94 106 HIS A N 1
ATOM 850 C CA . HIS A 1 106 ? 21.547 -5.871 -2.498 1 38.94 106 HIS A CA 1
ATOM 851 C C . HIS A 1 106 ? 22.156 -7.062 -3.215 1 38.94 106 HIS A C 1
ATOM 853 O O . HIS A 1 106 ? 22.844 -7.887 -2.588 1 38.94 106 HIS A O 1
ATOM 859 N N . GLN A 1 107 ? 21.938 -7.18 -4.473 1 37.16 107 GLN A N 1
ATOM 860 C CA . GLN A 1 107 ? 22.656 -8.297 -5.098 1 37.16 107 GLN A CA 1
ATOM 861 C C . GLN A 1 107 ? 24.156 -8.117 -4.984 1 37.16 107 GLN A C 1
ATOM 863 O O . GLN A 1 107 ? 24.906 -9.102 -4.883 1 37.16 107 GLN A O 1
ATOM 868 N N . HIS A 1 108 ? 24.578 -6.863 -5.059 1 41.44 108 HIS A N 1
ATOM 869 C CA . HIS A 1 108 ? 26.031 -6.727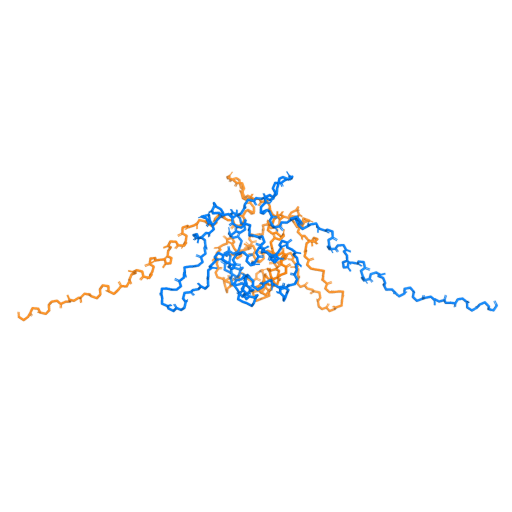 -5.047 1 41.44 108 HIS A CA 1
ATOM 870 C C . HIS A 1 108 ? 26.609 -7.117 -3.689 1 41.44 108 HIS A C 1
ATOM 872 O O . HIS A 1 108 ? 27.75 -7.582 -3.607 1 41.44 108 HIS A O 1
ATOM 878 N N . ALA A 1 109 ? 25.891 -6.848 -2.654 1 39.12 109 ALA A N 1
ATOM 879 C CA . ALA A 1 109 ? 26.578 -7.227 -1.421 1 39.12 109 ALA A CA 1
ATOM 880 C C . ALA A 1 109 ? 26.672 -8.742 -1.285 1 39.12 109 ALA A C 1
ATOM 882 O O . ALA A 1 109 ? 27.516 -9.258 -0.542 1 39.12 109 ALA A O 1
ATOM 883 N N . ALA A 1 110 ? 25.719 -9.5 -1.888 1 37.53 110 ALA A N 1
ATOM 884 C CA . ALA A 1 110 ? 25.922 -10.945 -1.778 1 37.53 110 ALA A CA 1
ATOM 885 C C . ALA A 1 110 ? 27.125 -11.391 -2.592 1 37.53 110 ALA A C 1
ATOM 887 O O . ALA A 1 110 ? 27.625 -12.5 -2.406 1 37.53 110 ALA A O 1
ATOM 888 N N . GLY A 1 111 ? 27.359 -10.641 -3.648 1 34.91 111 GLY A N 1
ATOM 889 C CA . GLY A 1 111 ? 28.469 -11.094 -4.48 1 34.91 111 GLY A CA 1
ATOM 890 C C . GLY A 1 111 ? 29.828 -10.766 -3.893 1 34.91 111 GLY A C 1
ATOM 891 O O . GLY A 1 111 ? 30.859 -11.086 -4.492 1 34.91 111 GLY A O 1
ATOM 892 N N . ALA A 1 112 ? 29.766 -9.766 -3.055 1 41.69 112 ALA A N 1
ATOM 893 C CA . ALA A 1 112 ? 31.156 -9.539 -2.668 1 41.69 112 ALA A CA 1
ATOM 894 C C . ALA A 1 112 ? 31.672 -10.656 -1.767 1 41.69 112 ALA A C 1
ATOM 896 O O . ALA A 1 112 ? 31.844 -10.469 -0.561 1 41.69 112 ALA A O 1
ATOM 897 N N . ARG A 1 113 ? 30.969 -11.875 -1.807 1 37.44 113 ARG A N 1
ATOM 898 C CA . ARG A 1 113 ? 31.625 -12.844 -0.934 1 37.44 113 ARG A CA 1
ATOM 899 C C . ARG A 1 113 ? 33.125 -12.922 -1.231 1 37.44 113 ARG A C 1
ATOM 901 O O . ARG A 1 113 ? 33.938 -12.805 -0.324 1 37.44 113 ARG A O 1
ATOM 908 N N . ILE A 1 114 ? 33.656 -14.117 -1.029 1 36.88 114 ILE A N 1
ATOM 909 C CA . ILE A 1 114 ? 34.781 -14.797 -0.395 1 36.88 114 ILE A CA 1
ATOM 910 C C . ILE A 1 114 ? 35.938 -14.891 -1.377 1 36.88 114 ILE A C 1
ATOM 912 O O . ILE A 1 114 ? 36 -15.805 -2.207 1 36.88 114 ILE A O 1
ATOM 916 N N . LYS A 1 115 ? 36 -13.891 -2.285 1 37.12 115 LYS A N 1
ATOM 917 C CA . LYS A 1 115 ? 37.219 -14.266 -2.975 1 37.12 115 LYS A CA 1
ATOM 918 C C . LYS A 1 115 ? 38.406 -14.297 -2.01 1 37.12 115 LYS A C 1
ATOM 920 O O . LYS A 1 115 ? 38.875 -13.25 -1.545 1 37.12 115 LYS A O 1
ATOM 925 N N . GLY A 1 116 ? 38.25 -15.141 -0.916 1 34.62 116 GLY A N 1
A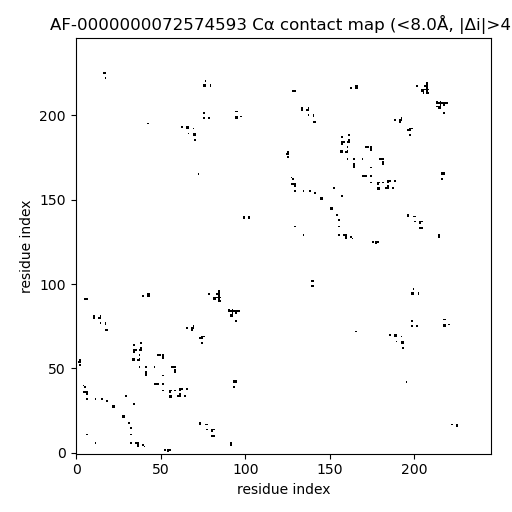TOM 926 C CA . GLY A 1 116 ? 39.438 -15.43 -0.145 1 34.62 116 GLY A CA 1
ATOM 927 C C . GLY A 1 116 ? 40.688 -15.617 -1.008 1 34.62 116 GLY A C 1
ATOM 928 O O . GLY A 1 116 ? 40.594 -16.141 -2.123 1 34.62 116 GLY A O 1
ATOM 929 N N . HIS A 1 117 ? 41.594 -14.625 -0.975 1 38.44 117 HIS A N 1
ATOM 930 C CA . HIS A 1 117 ? 42.969 -14.547 -1.472 1 38.44 117 HIS A CA 1
ATOM 931 C C . HIS A 1 117 ? 43.719 -15.859 -1.243 1 38.44 117 HIS A C 1
ATOM 933 O O . HIS A 1 117 ? 44 -16.234 -0.1 1 38.44 117 HIS A O 1
ATOM 939 N N . HIS A 1 118 ? 43.406 -17.016 -1.889 1 37.22 118 HIS A N 1
ATOM 940 C CA . HIS A 1 118 ? 44.344 -18.125 -1.881 1 37.22 118 HIS A CA 1
ATOM 941 C C . HIS A 1 118 ? 45.75 -17.656 -2.285 1 37.22 118 HIS A C 1
ATOM 943 O O . HIS A 1 118 ? 45.938 -17.156 -3.396 1 37.22 118 HIS A O 1
ATOM 949 N N . GLY A 1 119 ? 46.406 -16.891 -1.327 1 36.97 119 GLY A N 1
ATOM 950 C CA . GLY A 1 119 ? 47.812 -16.594 -1.428 1 36.97 119 GLY A CA 1
ATOM 951 C C . GLY A 1 119 ? 48.656 -17.766 -1.89 1 36.97 119 GLY A C 1
ATOM 952 O O . GLY A 1 119 ? 48.469 -18.891 -1.401 1 36.97 119 GLY A O 1
ATOM 953 N N . THR A 1 120 ? 49 -17.906 -3.139 1 36.81 120 THR A N 1
ATOM 954 C CA . THR A 1 120 ? 49.906 -18.781 -3.855 1 36.81 120 THR A CA 1
ATOM 955 C C . THR A 1 120 ? 51.25 -18.875 -3.117 1 36.81 120 THR A C 1
ATOM 957 O O . THR A 1 120 ? 51.906 -17.859 -2.877 1 36.81 120 THR A O 1
ATOM 960 N N . ILE A 1 121 ? 51.375 -19.719 -2.041 1 37.56 121 ILE A N 1
ATOM 961 C CA . ILE A 1 121 ? 52.688 -20.047 -1.526 1 37.56 121 ILE A CA 1
ATOM 962 C C . ILE A 1 121 ? 53.594 -20.547 -2.666 1 37.56 121 ILE A C 1
ATOM 964 O O . ILE A 1 121 ? 53.25 -21.484 -3.369 1 37.56 121 ILE A O 1
ATOM 968 N N . SER A 1 122 ? 54.344 -19.703 -3.283 1 35.53 122 SER A N 1
ATOM 969 C CA . SER A 1 122 ? 55.469 -19.922 -4.184 1 35.53 122 SER A CA 1
ATOM 970 C C . SER A 1 122 ? 56.469 -20.891 -3.584 1 35.53 122 SER A C 1
ATOM 972 O O . SER A 1 122 ? 57.031 -20.656 -2.51 1 35.53 122 SER A O 1
ATOM 974 N N . GLY A 1 123 ? 56.188 -22.281 -3.424 1 27.62 123 GLY A N 1
ATOM 975 C CA . GLY A 1 123 ? 57.312 -23.188 -3.629 1 27.62 123 GLY A CA 1
ATOM 976 C C . GLY A 1 123 ? 57.844 -23.172 -5.055 1 27.62 123 GLY A C 1
ATOM 977 O O . GLY A 1 123 ? 57.125 -22.797 -5.98 1 27.62 123 GLY A O 1
ATOM 978 N N . MET B 1 1 ? -15.188 -24.344 -9.156 1 63.22 1 MET B N 1
ATOM 979 C CA . MET B 1 1 ? -15.133 -23.156 -10 1 63.22 1 MET B CA 1
ATOM 980 C C . MET B 1 1 ? -13.75 -22.5 -9.953 1 63.22 1 MET B C 1
ATOM 982 O O . MET B 1 1 ? -13.133 -22.438 -8.883 1 63.22 1 MET B O 1
ATOM 986 N N . SER B 1 2 ? -13.117 -22.438 -11.047 1 85.25 2 SER B N 1
ATOM 987 C CA . SER B 1 2 ? -11.734 -21.984 -11.125 1 85.25 2 SER B CA 1
ATOM 988 C C . SER B 1 2 ? -11.617 -20.5 -10.859 1 85.25 2 SER B C 1
ATOM 990 O O . SER B 1 2 ? -12.453 -19.719 -11.32 1 85.25 2 SER B O 1
ATOM 992 N N . VAL B 1 3 ? -10.812 -20.109 -9.93 1 89.88 3 VAL B N 1
ATOM 993 C CA . VAL B 1 3 ? -10.586 -18.703 -9.594 1 89.88 3 VAL B CA 1
ATOM 994 C C . VAL B 1 3 ? -9.992 -17.984 -10.805 1 89.88 3 VAL B C 1
ATOM 996 O O . VAL B 1 3 ? -9.117 -18.516 -11.484 1 89.88 3 VAL B O 1
ATOM 999 N N . ARG B 1 4 ? -10.586 -16.859 -11.156 1 88 4 ARG B N 1
ATOM 1000 C CA . ARG B 1 4 ? -10.039 -16.047 -12.25 1 88 4 ARG B CA 1
ATOM 1001 C C . ARG B 1 4 ? -8.719 -15.414 -11.852 1 88 4 ARG B C 1
ATOM 1003 O O . ARG B 1 4 ? -8.672 -14.594 -10.93 1 88 4 ARG B O 1
ATOM 1010 N N . LEU B 1 5 ? -7.672 -15.781 -12.516 1 89.5 5 LEU B N 1
ATOM 1011 C CA . LEU B 1 5 ? -6.363 -15.164 -12.328 1 89.5 5 LEU B CA 1
ATOM 1012 C C . LEU B 1 5 ? -6.215 -13.922 -13.203 1 89.5 5 LEU B C 1
ATOM 1014 O O . LEU B 1 5 ? -6.66 -13.914 -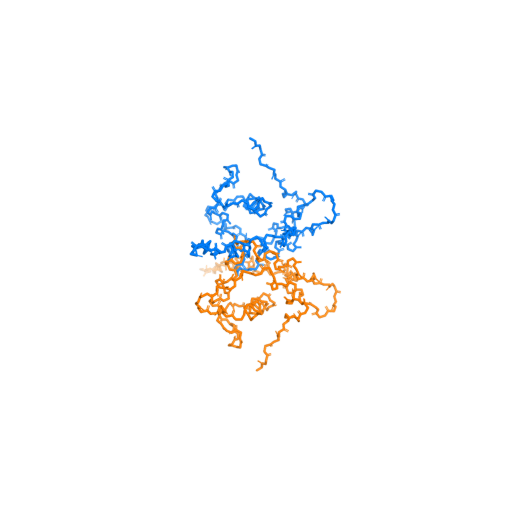14.352 1 89.5 5 LEU B O 1
ATOM 1018 N N . VAL B 1 6 ? -5.57 -12.93 -12.734 1 89 6 VAL B N 1
ATOM 1019 C CA . VAL B 1 6 ? -5.609 -11.664 -13.453 1 89 6 VAL B CA 1
ATOM 1020 C C . VAL B 1 6 ? -4.184 -11.18 -13.727 1 89 6 VAL B C 1
ATOM 1022 O O . VAL B 1 6 ? -3.973 -10.266 -14.523 1 89 6 VAL B O 1
ATOM 1025 N N . ILE B 1 7 ? -3.24 -11.742 -12.992 1 90.44 7 ILE B N 1
ATOM 1026 C CA . ILE B 1 7 ? -1.856 -11.328 -13.203 1 90.44 7 ILE B CA 1
ATOM 1027 C C . ILE B 1 7 ? -1.301 -12 -14.453 1 90.44 7 ILE B C 1
ATOM 1029 O O . ILE B 1 7 ? -0.935 -13.18 -14.43 1 90.44 7 ILE B O 1
ATOM 1033 N N . THR B 1 8 ? -1.25 -11.219 -15.531 1 89.62 8 THR B N 1
ATOM 1034 C CA . THR B 1 8 ? -0.718 -11.75 -16.781 1 89.62 8 THR B CA 1
ATOM 1035 C C . THR B 1 8 ? 0.796 -11.922 -16.703 1 89.62 8 THR B C 1
ATOM 1037 O O . THR B 1 8 ? 1.436 -11.391 -15.789 1 89.62 8 THR B O 1
ATOM 1040 N N . ASP B 1 9 ? 1.384 -12.641 -17.641 1 89.81 9 ASP B N 1
ATOM 1041 C CA . ASP B 1 9 ? 2.832 -12.812 -17.688 1 89.81 9 ASP B CA 1
ATOM 1042 C C . ASP B 1 9 ? 3.541 -11.469 -17.859 1 89.81 9 ASP B C 1
ATOM 1044 O O . ASP B 1 9 ? 4.613 -11.25 -17.297 1 89.81 9 ASP B O 1
ATOM 1048 N N . ALA B 1 10 ? 3.035 -10.57 -18.672 1 87.12 10 ALA B N 1
ATOM 1049 C CA . ALA B 1 10 ? 3.621 -9.25 -18.891 1 87.12 10 ALA B CA 1
ATOM 1050 C C . ALA B 1 10 ? 3.639 -8.438 -17.609 1 87.12 10 ALA B C 1
ATOM 1052 O O . ALA B 1 10 ? 4.633 -7.777 -17.297 1 87.12 10 ALA B O 1
ATOM 1053 N N . MET B 1 11 ? 2.518 -8.555 -16.875 1 86.94 11 MET B N 1
ATOM 1054 C CA . MET B 1 11 ? 2.449 -7.879 -15.586 1 86.94 11 MET B CA 1
ATOM 1055 C C . MET B 1 11 ? 3.482 -8.445 -14.617 1 86.94 11 MET B C 1
ATOM 1057 O O . MET B 1 11 ? 4.188 -7.695 -13.945 1 86.94 11 MET B O 1
ATOM 1061 N N . TRP B 1 12 ? 3.535 -9.695 -14.633 1 90.94 12 TRP B N 1
ATOM 1062 C CA . TRP B 1 12 ? 4.449 -10.367 -13.719 1 90.94 12 TRP B CA 1
ATOM 1063 C C . TRP B 1 12 ? 5.898 -9.992 -14.023 1 90.94 12 TRP B C 1
ATOM 1065 O O . TRP B 1 12 ? 6.688 -9.766 -13.102 1 90.94 12 TRP B O 1
ATOM 1075 N N . ASP B 1 13 ? 6.242 -9.914 -15.242 1 89.38 13 ASP B N 1
ATOM 1076 C CA . ASP B 1 13 ? 7.602 -9.555 -15.641 1 89.38 13 ASP B CA 1
ATOM 1077 C C . ASP B 1 13 ? 7.988 -8.18 -15.094 1 89.38 13 ASP B C 1
ATOM 1079 O O . ASP B 1 13 ? 9.148 -7.941 -14.75 1 89.38 13 ASP B O 1
ATOM 1083 N N . ARG B 1 14 ? 7.043 -7.312 -14.977 1 89 14 ARG B N 1
ATOM 1084 C CA . ARG B 1 14 ? 7.277 -5.965 -14.461 1 89 14 ARG B CA 1
ATOM 1085 C C . ARG B 1 14 ? 7.363 -5.965 -12.945 1 89 14 ARG B C 1
ATOM 1087 O O . ARG B 1 14 ? 8.102 -5.168 -12.359 1 89 14 ARG B O 1
ATOM 1094 N N . ILE B 1 15 ? 6.652 -6.867 -12.328 1 90.44 15 ILE B N 1
ATOM 1095 C CA . ILE B 1 15 ? 6.449 -6.816 -10.891 1 90.44 15 ILE B CA 1
ATOM 1096 C C . ILE B 1 15 ? 7.531 -7.633 -10.188 1 90.44 15 ILE B C 1
ATOM 1098 O O . ILE B 1 15 ? 8.023 -7.242 -9.125 1 90.44 15 ILE B O 1
ATOM 1102 N N . LYS B 1 16 ? 7.891 -8.695 -10.789 1 90.06 16 LYS B N 1
ATOM 1103 C CA . LYS B 1 16 ? 8.781 -9.664 -10.164 1 90.06 16 LYS B CA 1
ATOM 1104 C C . LYS B 1 16 ? 10.055 -9 -9.656 1 90.06 16 LYS B C 1
ATOM 1106 O O . LYS B 1 16 ? 10.477 -9.242 -8.523 1 90.06 16 LYS B O 1
ATOM 1111 N N . PRO B 1 17 ? 10.688 -8.156 -10.391 1 89.69 17 PRO B N 1
ATOM 1112 C CA . PRO B 1 17 ? 11.945 -7.566 -9.93 1 89.69 17 PRO B CA 1
ATOM 1113 C C . PRO B 1 17 ? 11.758 -6.648 -8.727 1 89.69 17 PRO B C 1
ATOM 1115 O O . PRO B 1 17 ? 12.734 -6.285 -8.062 1 89.69 17 PRO B O 1
ATOM 1118 N N . LEU B 1 18 ? 10.57 -6.219 -8.492 1 89.38 18 LEU B N 1
ATOM 1119 C CA . LEU B 1 18 ? 10.305 -5.289 -7.402 1 89.38 18 LEU B CA 1
ATOM 1120 C C . LEU B 1 18 ? 10.18 -6.027 -6.074 1 89.38 18 LEU B C 1
ATOM 1122 O O . LEU B 1 18 ? 10.227 -5.41 -5.008 1 89.38 18 LEU B O 1
ATOM 1126 N N . MET B 1 19 ? 9.93 -7.281 -6.102 1 88.19 19 MET B N 1
ATOM 1127 C CA . MET B 1 19 ? 9.641 -8.07 -4.91 1 88.19 19 MET B CA 1
ATOM 1128 C C . MET B 1 19 ? 10.922 -8.453 -4.18 1 88.19 19 MET B C 1
ATOM 1130 O O . MET B 1 19 ? 11.977 -8.609 -4.801 1 88.19 19 MET B O 1
ATOM 1134 N N . PRO B 1 20 ? 10.773 -8.547 -2.863 1 81.94 20 PRO B N 1
ATOM 1135 C CA . PRO B 1 20 ? 11.969 -8.953 -2.121 1 81.94 20 PRO B CA 1
ATOM 1136 C C . PRO B 1 20 ? 12.531 -10.297 -2.594 1 81.94 20 PRO B C 1
ATOM 1138 O O . PRO B 1 20 ? 11.773 -11.156 -3.053 1 81.94 20 PRO B O 1
ATOM 1141 N N . VAL B 1 21 ? 13.836 -10.367 -2.602 1 73 21 VAL B N 1
ATOM 1142 C CA . VAL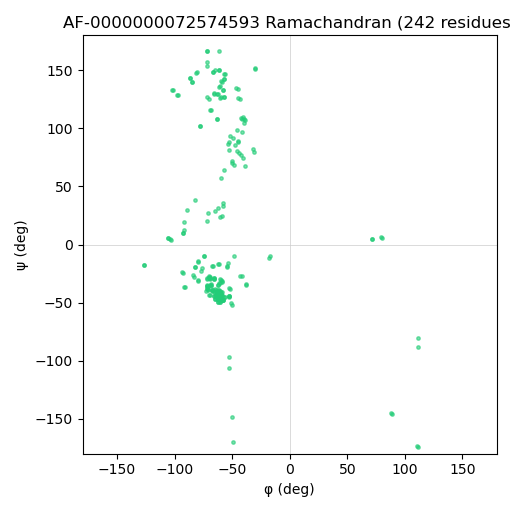 B 1 21 ? 14.531 -11.57 -3.043 1 73 21 VAL B CA 1
ATOM 1143 C C . VAL B 1 21 ? 14.242 -12.719 -2.08 1 73 21 VAL B C 1
ATOM 1145 O O . VAL B 1 21 ? 14.234 -12.523 -0.862 1 73 21 VAL B O 1
ATOM 1148 N N . GLU B 1 22 ? 13.867 -13.758 -2.619 1 67.44 22 GLU B N 1
ATOM 1149 C CA . GLU B 1 22 ? 13.656 -14.984 -1.846 1 67.44 22 GLU B CA 1
ATOM 1150 C C . GLU B 1 22 ? 14.93 -15.398 -1.12 1 67.44 22 GLU B C 1
ATOM 1152 O O . GLU B 1 22 ? 16.031 -15.258 -1.659 1 67.44 22 GLU B O 1
ATOM 1157 N N . PRO B 1 23 ? 14.688 -15.695 0.126 1 63.28 23 PRO B N 1
ATOM 1158 C CA . PRO B 1 23 ? 15.891 -16.172 0.812 1 63.28 23 PRO B CA 1
ATOM 1159 C C . PRO B 1 23 ? 16.516 -17.391 0.129 1 63.28 23 PRO B C 1
ATOM 1161 O O . PRO B 1 23 ? 15.789 -18.219 -0.442 1 63.28 23 PRO B O 1
ATOM 1164 N N . VAL B 1 24 ? 17.859 -17.297 -0.191 1 62.16 24 VAL B N 1
ATOM 1165 C CA . VAL B 1 24 ? 18.641 -18.391 -0.765 1 62.16 24 VAL B CA 1
ATOM 1166 C C . VAL B 1 24 ? 18.438 -19.656 0.074 1 62.16 24 VAL B C 1
ATOM 1168 O O . VAL B 1 24 ? 18.328 -20.75 -0.468 1 62.16 24 VAL B O 1
ATOM 1171 N N . ARG B 1 25 ? 18.656 -19.469 1.355 1 62.44 25 ARG B N 1
ATOM 1172 C CA . ARG B 1 25 ? 18.531 -20.562 2.303 1 62.44 25 ARG B CA 1
ATOM 1173 C C . ARG B 1 25 ? 17.219 -20.5 3.061 1 62.44 25 ARG B C 1
ATOM 1175 O O . ARG B 1 25 ? 16.719 -19.406 3.352 1 62.44 25 ARG B O 1
ATOM 1182 N N . GLY B 1 26 ? 16.516 -21.703 3.152 1 55.75 26 GLY B N 1
ATOM 1183 C CA . GLY B 1 26 ? 15.258 -21.844 3.867 1 55.75 26 GLY B CA 1
ATOM 1184 C C . GLY B 1 26 ? 14.078 -22.078 2.947 1 55.75 26 GLY B C 1
ATOM 1185 O O . GLY B 1 26 ? 14.25 -22.391 1.77 1 55.75 26 GLY B O 1
ATOM 1186 N N . ARG B 1 27 ? 13.016 -22.062 3.564 1 57.16 27 ARG B N 1
ATOM 1187 C CA . ARG B 1 27 ? 11.797 -22.422 2.852 1 57.16 27 ARG B CA 1
ATOM 1188 C C . ARG B 1 27 ? 11.508 -21.438 1.721 1 57.16 27 ARG B C 1
ATOM 1190 O O . ARG B 1 27 ? 11.562 -20.234 1.921 1 57.16 27 ARG B O 1
ATOM 1197 N N . ARG B 1 28 ? 11.727 -21.969 0.542 1 56 28 ARG B N 1
ATOM 1198 C CA . ARG B 1 28 ? 11.352 -21.203 -0.643 1 56 28 ARG B CA 1
ATOM 1199 C C . ARG B 1 28 ? 10.008 -20.5 -0.441 1 56 28 ARG B C 1
ATOM 1201 O O . ARG B 1 28 ? 9.078 -21.078 0.12 1 56 28 ARG B O 1
ATOM 1208 N N . TRP B 1 29 ? 10.023 -19.188 -0.312 1 56.38 29 TRP B N 1
ATOM 1209 C CA . TRP B 1 29 ? 8.789 -18.422 -0.143 1 56.38 29 TRP B CA 1
ATOM 1210 C C . TRP B 1 29 ? 7.715 -18.891 -1.112 1 56.38 29 TRP B C 1
ATOM 1212 O O . TRP B 1 29 ? 8.023 -19.391 -2.197 1 56.38 29 TRP B O 1
ATOM 1222 N N . ALA B 1 30 ? 6.543 -19.234 -0.616 1 60.25 30 ALA B N 1
ATOM 1223 C CA . ALA B 1 30 ? 5.418 -19.5 -1.506 1 60.25 30 ALA B CA 1
ATOM 1224 C C . ALA B 1 30 ? 5.516 -18.672 -2.783 1 60.25 30 ALA B C 1
ATOM 1226 O O . ALA B 1 30 ? 6.188 -17.641 -2.811 1 60.25 30 ALA B O 1
ATOM 1227 N N . ASN B 1 31 ? 4.957 -19.156 -3.877 1 81.94 31 ASN B N 1
ATOM 1228 C CA . ASN B 1 31 ? 4.855 -18.578 -5.211 1 81.94 31 ASN B CA 1
ATOM 1229 C C . ASN B 1 31 ? 4.434 -17.109 -5.148 1 81.94 31 ASN B C 1
ATOM 1231 O O . ASN B 1 31 ? 3.293 -16.797 -4.801 1 81.94 31 ASN B O 1
ATOM 1235 N N . ARG B 1 32 ? 5.414 -16.156 -5.035 1 89.88 32 ARG B N 1
ATOM 1236 C CA . ARG B 1 32 ? 5.211 -14.703 -4.988 1 89.88 32 ARG B CA 1
ATOM 1237 C C . ARG B 1 32 ? 4.098 -14.273 -5.934 1 89.88 32 ARG B C 1
ATOM 1239 O O . ARG B 1 32 ? 3.305 -13.391 -5.609 1 89.88 32 ARG B O 1
ATOM 1246 N N . ARG B 1 33 ? 4.055 -14.969 -6.98 1 91.31 33 ARG B N 1
ATOM 1247 C CA . ARG B 1 33 ? 2.992 -14.656 -7.934 1 91.31 33 ARG B CA 1
ATOM 1248 C C . ARG B 1 33 ? 1.627 -15.055 -7.383 1 91.31 33 ARG B C 1
ATOM 1250 O O . ARG B 1 33 ? 0.647 -14.328 -7.551 1 91.31 33 ARG B O 1
ATOM 1257 N N . ARG B 1 34 ? 1.62 -16.172 -6.824 1 92.19 34 ARG B N 1
ATOM 1258 C CA . ARG B 1 34 ? 0.376 -16.625 -6.219 1 92.19 34 ARG B CA 1
ATOM 1259 C C . ARG B 1 34 ? -0.075 -15.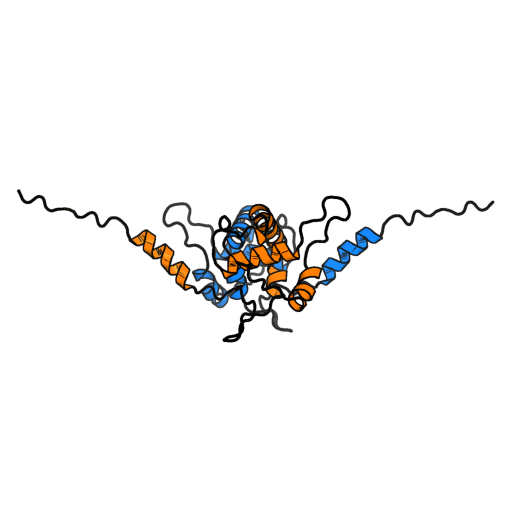688 -5.109 1 92.19 34 ARG B C 1
ATOM 1261 O O . ARG B 1 34 ? -1.266 -15.391 -4.98 1 92.19 34 ARG B O 1
ATOM 1268 N N . THR B 1 35 ? 0.86 -15.281 -4.32 1 93.81 35 THR B N 1
ATOM 1269 C CA . THR B 1 35 ? 0.545 -14.32 -3.27 1 93.81 35 THR B CA 1
ATOM 1270 C C . THR B 1 35 ? -0.074 -13.055 -3.859 1 93.81 35 THR B C 1
ATOM 1272 O O . THR B 1 35 ? -1.083 -12.555 -3.355 1 93.81 35 THR B O 1
ATOM 1275 N N . LEU B 1 36 ? 0.518 -12.609 -4.891 1 94 36 LEU B N 1
ATOM 1276 C CA . LEU B 1 36 ? -0.014 -11.43 -5.559 1 94 36 LEU B CA 1
ATOM 1277 C C . LEU B 1 36 ? -1.412 -11.695 -6.109 1 94 36 LEU B C 1
ATOM 1279 O O . LEU B 1 36 ? -2.295 -10.836 -6.02 1 94 36 LEU B O 1
ATOM 1283 N N . GLU B 1 37 ? -1.582 -12.875 -6.656 1 93.5 37 GLU B N 1
ATOM 1284 C CA . GLU B 1 37 ? -2.904 -13.266 -7.133 1 93.5 37 GLU B CA 1
ATOM 1285 C C . GLU B 1 37 ? -3.93 -13.25 -6.004 1 93.5 37 GLU B C 1
ATOM 1287 O O . GLU B 1 37 ? -5.062 -12.805 -6.195 1 93.5 37 GLU B O 1
ATOM 1292 N N . THR B 1 38 ? -3.523 -13.758 -4.934 1 95.25 38 THR B N 1
ATOM 1293 C CA . THR B 1 38 ? -4.387 -13.805 -3.758 1 95.25 38 THR B CA 1
ATOM 1294 C C . THR B 1 38 ? -4.773 -12.398 -3.318 1 95.25 38 THR B C 1
ATOM 1296 O O . THR B 1 38 ? -5.949 -12.117 -3.066 1 95.25 38 THR B O 1
ATOM 1299 N N . ILE B 1 39 ? -3.838 -11.5 -3.262 1 94.88 39 ILE B N 1
ATOM 1300 C CA . ILE B 1 39 ? -4.074 -10.117 -2.857 1 94.88 39 ILE B CA 1
ATOM 1301 C C . ILE B 1 39 ? -4.949 -9.422 -3.895 1 94.88 39 ILE B C 1
ATOM 1303 O O . ILE B 1 39 ? -5.863 -8.672 -3.543 1 94.88 39 ILE B O 1
ATOM 1307 N N . ALA B 1 40 ? -4.703 -9.711 -5.172 1 91.81 40 ALA B N 1
ATOM 1308 C CA . ALA B 1 40 ? -5.527 -9.164 -6.242 1 91.81 40 ALA B CA 1
ATOM 1309 C C . ALA B 1 40 ? -6.98 -9.609 -6.102 1 91.81 40 ALA B C 1
ATOM 1311 O O . ALA B 1 40 ? -7.902 -8.805 -6.266 1 91.81 40 ALA B O 1
ATOM 1312 N N . TRP B 1 41 ? -7.137 -10.875 -5.918 1 93.81 41 TRP B N 1
ATOM 1313 C CA . TRP B 1 41 ? -8.477 -11.406 -5.707 1 93.81 41 TRP B CA 1
ATOM 1314 C C . TRP B 1 41 ? -9.188 -10.672 -4.578 1 93.81 41 TRP B C 1
ATOM 1316 O O . TRP B 1 41 ? -10.344 -10.281 -4.715 1 93.81 41 TRP B O 1
ATOM 1326 N N . LYS B 1 42 ? -8.539 -10.414 -3.475 1 93.88 42 LYS B N 1
ATOM 1327 C CA . LYS B 1 42 ? -9.078 -9.734 -2.301 1 93.88 42 LYS B CA 1
ATOM 1328 C C . LYS B 1 42 ? -9.594 -8.344 -2.654 1 93.88 42 LYS B C 1
ATOM 1330 O O . LYS B 1 42 ? -10.727 -7.992 -2.332 1 93.88 42 LYS B O 1
ATOM 1335 N N . PHE B 1 43 ? -8.828 -7.645 -3.332 1 89.31 43 PHE B N 1
ATOM 1336 C CA . PHE B 1 43 ? -9.188 -6.25 -3.562 1 89.31 43 PHE B CA 1
ATOM 1337 C C . PHE B 1 43 ? -10.148 -6.129 -4.742 1 89.31 43 PHE B C 1
ATOM 1339 O O . PHE B 1 43 ? -10.984 -5.227 -4.77 1 89.31 43 PHE B O 1
ATOM 1346 N N . ARG B 1 44 ? -10.109 -7.051 -5.664 1 86.25 44 ARG B N 1
ATOM 1347 C CA . ARG B 1 44 ? -11.039 -7.039 -6.789 1 86.25 44 ARG B CA 1
ATOM 1348 C C . ARG B 1 44 ? -12.445 -7.41 -6.336 1 86.25 44 ARG B C 1
ATOM 1350 O O . ARG B 1 44 ? -13.422 -6.84 -6.816 1 86.25 44 ARG B O 1
ATOM 1357 N N . THR B 1 45 ? -12.484 -8.281 -5.496 1 88.12 45 THR B N 1
ATOM 1358 C CA . THR B 1 45 ? -13.789 -8.805 -5.105 1 88.12 45 THR B CA 1
ATOM 1359 C C . THR B 1 45 ? -14.336 -8.055 -3.891 1 88.12 45 THR B C 1
ATOM 1361 O O . THR B 1 45 ? -15.539 -8.062 -3.637 1 88.12 45 THR B O 1
ATOM 1364 N N . GLY B 1 46 ? -13.43 -7.48 -3.135 1 88.31 46 GLY B N 1
ATOM 1365 C CA . GLY B 1 46 ? -13.844 -6.848 -1.892 1 88.31 46 GLY B CA 1
ATOM 1366 C C . GLY B 1 46 ? -14.242 -7.844 -0.819 1 88.31 46 GLY B C 1
ATOM 1367 O O . GLY B 1 46 ? -14.766 -7.457 0.231 1 88.31 46 GLY B O 1
ATOM 1368 N N . SER B 1 47 ? -14.094 -9.039 -1.065 1 91.44 47 SER B N 1
ATOM 1369 C CA . SER B 1 47 ? -14.477 -10.094 -0.131 1 91.44 47 SER B CA 1
ATOM 1370 C C . SER B 1 47 ? -13.602 -10.062 1.12 1 91.44 47 SER B C 1
ATOM 1372 O O . SER B 1 47 ? -12.445 -9.641 1.066 1 91.44 47 SER B O 1
ATOM 1374 N N . PRO B 1 48 ? -14.211 -10.469 2.27 1 93.62 48 PRO B N 1
ATOM 1375 C CA . PRO B 1 48 ? -13.352 -10.586 3.449 1 93.62 48 PRO B CA 1
ATOM 1376 C C . PRO B 1 48 ? -12.234 -11.617 3.264 1 93.62 48 PRO B C 1
ATOM 1378 O O . PRO B 1 48 ? -12.391 -12.57 2.498 1 93.62 48 PRO B O 1
ATOM 1381 N N . TRP B 1 49 ? -11.141 -11.352 3.932 1 93.69 49 TRP B N 1
ATOM 1382 C CA . TRP B 1 49 ? -9.977 -12.234 3.865 1 93.69 49 TRP B CA 1
ATOM 1383 C C . TRP B 1 49 ? -10.367 -13.672 4.168 1 93.69 49 TRP B C 1
ATOM 1385 O O . TRP B 1 49 ? -9.898 -14.602 3.504 1 93.69 49 TRP B O 1
ATOM 1395 N N . ARG B 1 50 ? -11.203 -13.93 5.027 1 94.5 50 ARG B N 1
ATOM 1396 C CA . ARG B 1 50 ? -11.539 -15.273 5.484 1 94.5 50 ARG B CA 1
ATOM 1397 C C . ARG B 1 50 ? -12.375 -16.016 4.441 1 94.5 50 ARG B C 1
ATOM 1399 O O . ARG B 1 50 ? -12.586 -17.219 4.551 1 94.5 50 ARG B O 1
ATOM 1406 N N . ALA B 1 51 ? -12.867 -15.383 3.404 1 95.75 51 ALA B N 1
ATOM 1407 C CA . ALA B 1 51 ? -13.641 -15.992 2.324 1 95.75 51 ALA B CA 1
ATOM 1408 C C . ALA B 1 51 ? -12.734 -16.406 1.168 1 95.75 51 ALA B C 1
ATOM 1410 O O . ALA B 1 51 ? -13.219 -16.797 0.103 1 95.75 51 ALA B O 1
ATOM 1411 N N . LEU B 1 52 ? -11.469 -16.375 1.343 1 95.88 52 LEU B N 1
ATOM 1412 C CA . LEU B 1 52 ? -10.5 -16.672 0.294 1 95.88 52 LEU B CA 1
ATOM 1413 C C . LEU B 1 52 ? -10.68 -18.094 -0.223 1 95.88 52 LEU B C 1
ATOM 1415 O O . LEU B 1 52 ? -10.719 -19.047 0.562 1 95.88 52 LEU B O 1
ATOM 1419 N N . PRO B 1 53 ? -10.836 -18.25 -1.565 1 95.94 53 PRO B N 1
ATOM 1420 C CA . PRO B 1 53 ? -10.867 -19.594 -2.137 1 95.94 53 PRO B CA 1
ATOM 1421 C C . PRO B 1 53 ? -9.625 -20.422 -1.801 1 95.94 53 PRO B C 1
ATOM 1423 O O . PRO B 1 53 ? -8.516 -19.875 -1.767 1 95.94 53 PRO B O 1
ATOM 1426 N N . ASP B 1 54 ? -9.836 -21.672 -1.658 1 93.44 54 ASP B N 1
ATOM 1427 C CA . ASP B 1 54 ? -8.742 -22.562 -1.301 1 93.44 54 ASP B CA 1
ATOM 1428 C C . ASP B 1 54 ? -7.641 -22.547 -2.361 1 93.44 54 ASP B C 1
ATOM 1430 O O . ASP B 1 54 ? -6.461 -22.688 -2.039 1 93.44 54 ASP B O 1
ATOM 1434 N N . GLU B 1 55 ? -7.988 -22.375 -3.6 1 93.19 55 GLU B N 1
ATOM 1435 C CA . GLU B 1 55 ? -7.039 -22.391 -4.711 1 93.19 55 GLU B CA 1
ATOM 1436 C C . GLU B 1 55 ? -6 -21.281 -4.57 1 93.19 55 GLU B C 1
ATOM 1438 O O . GLU B 1 55 ? -4.926 -21.344 -5.172 1 93.19 55 GLU B O 1
ATOM 1443 N N . LEU B 1 56 ? -6.254 -20.312 -3.76 1 94.38 56 LEU B N 1
ATOM 1444 C CA . LEU B 1 56 ? -5.395 -19.141 -3.67 1 94.38 56 LEU B CA 1
ATOM 1445 C C . LEU B 1 56 ? -4.523 -19.188 -2.422 1 94.38 56 LEU B C 1
ATOM 1447 O O . LEU B 1 56 ? -3.709 -18.297 -2.186 1 94.38 56 LEU B O 1
ATOM 1451 N N . GLY B 1 57 ? -4.633 -20.281 -1.744 1 91.94 57 GLY B N 1
ATOM 1452 C CA . GLY B 1 57 ? -3.711 -20.5 -0.64 1 91.94 57 GLY B CA 1
ATOM 1453 C C . GLY B 1 57 ? -4.207 -19.922 0.673 1 91.94 57 GLY B C 1
ATOM 1454 O O . GLY B 1 57 ? -5.406 -19.953 0.958 1 91.94 57 GLY B O 1
ATOM 1455 N N . SER B 1 58 ? -3.318 -19.422 1.486 1 94 58 SER B N 1
ATOM 1456 C CA . SER B 1 58 ? -3.605 -18.969 2.842 1 94 58 SER B CA 1
ATOM 1457 C C . SER B 1 58 ? -3.807 -17.453 2.889 1 94 58 SER B C 1
ATOM 1459 O O . SER B 1 58 ? -2.91 -16.688 2.516 1 94 58 SER B O 1
ATOM 1461 N N . PHE B 1 59 ? -4.914 -17.047 3.486 1 94.81 59 PHE B N 1
ATOM 1462 C CA . PHE B 1 59 ? -5.148 -15.609 3.613 1 94.81 59 PHE B CA 1
ATOM 1463 C C . PHE B 1 59 ? -4.207 -15 4.645 1 94.81 59 PHE B C 1
ATOM 1465 O O . PHE B 1 59 ? -3.795 -13.844 4.508 1 94.81 59 PHE B O 1
ATOM 1472 N N . GLN B 1 60 ? -3.787 -15.766 5.652 1 96.31 60 GLN B N 1
ATOM 1473 C CA . GLN B 1 60 ? -2.859 -15.234 6.648 1 96.31 60 GLN B CA 1
ATOM 1474 C C . GLN B 1 60 ? -1.517 -14.883 6.012 1 96.31 60 GLN B C 1
ATOM 1476 O O . GLN B 1 60 ? -0.945 -13.828 6.309 1 96.31 60 GLN B O 1
ATOM 1481 N N . THR B 1 61 ? -1.044 -15.789 5.176 1 93.44 61 THR B N 1
ATOM 1482 C CA . THR B 1 61 ? 0.224 -15.555 4.492 1 93.44 61 THR B CA 1
ATOM 1483 C C . THR B 1 61 ? 0.132 -14.336 3.584 1 93.44 61 THR B C 1
ATOM 1485 O O . THR B 1 61 ? 1 -13.461 3.621 1 93.44 61 THR B O 1
ATOM 1488 N N . ALA B 1 62 ? -0.939 -14.289 2.818 1 95.5 62 ALA B N 1
ATOM 1489 C CA . ALA B 1 62 ? -1.113 -13.172 1.895 1 95.5 62 ALA B CA 1
ATOM 1490 C C . ALA B 1 62 ? -1.234 -11.852 2.648 1 95.5 62 ALA B C 1
ATOM 1492 O O . ALA B 1 62 ? -0.64 -10.844 2.252 1 95.5 62 ALA B O 1
ATOM 1493 N N . HIS B 1 63 ? -1.96 -11.891 3.711 1 96.56 63 HIS B N 1
ATOM 1494 C CA . HIS B 1 63 ? -2.145 -10.711 4.539 1 96.56 63 HIS B CA 1
ATOM 1495 C C . HIS B 1 63 ? -0.819 -10.234 5.121 1 96.56 63 HIS B C 1
ATOM 1497 O O . HIS B 1 63 ? -0.48 -9.047 5.02 1 96.56 63 HIS B O 1
ATOM 1503 N N . LYS B 1 64 ? -0.137 -11.117 5.676 1 95.75 64 LYS B N 1
ATOM 1504 C CA . LYS B 1 64 ? 1.164 -10.781 6.246 1 95.75 64 LYS B CA 1
ATOM 1505 C C . LYS B 1 64 ? 2.102 -10.219 5.18 1 95.75 64 LYS B C 1
ATOM 1507 O O . LYS B 1 64 ? 2.836 -9.266 5.434 1 95.75 64 LYS B O 1
ATOM 1512 N N . ARG B 1 65 ? 2.111 -10.836 4.035 1 94.62 65 ARG B N 1
ATOM 1513 C CA . ARG B 1 65 ? 2.979 -10.375 2.955 1 94.62 65 ARG B CA 1
ATOM 1514 C C . ARG B 1 65 ? 2.57 -8.984 2.479 1 94.62 65 ARG B C 1
ATOM 1516 O O . ARG B 1 65 ? 3.426 -8.133 2.232 1 94.62 65 ARG B O 1
ATOM 1523 N N . LEU B 1 66 ? 1.308 -8.742 2.377 1 96 66 LEU B N 1
ATOM 1524 C CA . LEU B 1 66 ? 0.813 -7.422 2.006 1 96 66 LEU B CA 1
ATOM 1525 C C . LEU B 1 66 ? 1.3 -6.363 2.988 1 96 66 LEU B C 1
ATOM 1527 O O . LEU B 1 66 ? 1.829 -5.328 2.58 1 96 66 LEU B O 1
ATOM 1531 N N . LEU B 1 67 ? 1.171 -6.629 4.27 1 96.88 67 LEU B N 1
ATOM 1532 C CA . LEU B 1 67 ? 1.57 -5.66 5.285 1 96.88 67 LEU B CA 1
ATOM 1533 C C . LEU B 1 67 ? 3.074 -5.414 5.238 1 96.88 67 LEU B C 1
ATOM 1535 O O . LEU B 1 67 ? 3.523 -4.273 5.383 1 96.88 67 LEU B O 1
ATOM 1539 N N . ARG B 1 68 ? 3.807 -6.445 5.008 1 94.25 68 ARG B N 1
ATOM 1540 C CA . ARG B 1 68 ? 5.254 -6.297 4.867 1 94.25 68 ARG B CA 1
ATOM 1541 C C . ARG B 1 68 ? 5.602 -5.469 3.637 1 94.25 68 ARG B C 1
ATOM 1543 O O . ARG B 1 68 ? 6.469 -4.594 3.697 1 94.25 68 ARG B O 1
ATOM 1550 N N . TRP B 1 69 ? 4.965 -5.809 2.545 1 94.56 69 TRP B N 1
ATOM 1551 C CA . TRP B 1 69 ? 5.207 -5.055 1.319 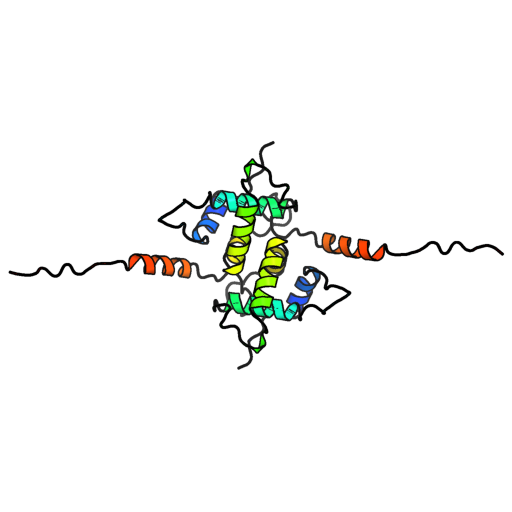1 94.56 69 TRP B CA 1
ATOM 1552 C C . TRP B 1 69 ? 4.859 -3.582 1.51 1 94.56 69 TRP B C 1
ATOM 1554 O O . TRP B 1 69 ? 5.602 -2.699 1.072 1 94.56 69 TRP B O 1
ATOM 1564 N N . ALA B 1 70 ? 3.785 -3.281 2.193 1 94.94 70 ALA B N 1
ATOM 1565 C CA . ALA B 1 70 ? 3.383 -1.9 2.447 1 94.94 70 ALA B CA 1
ATOM 1566 C C . ALA B 1 70 ? 4.395 -1.192 3.344 1 94.94 70 ALA B C 1
ATOM 1568 O O . ALA B 1 70 ? 4.809 -0.068 3.055 1 94.94 70 ALA B O 1
ATOM 1569 N N . ALA B 1 71 ? 4.82 -1.864 4.371 1 93.81 71 ALA B N 1
ATOM 1570 C CA . ALA B 1 71 ? 5.738 -1.279 5.344 1 93.81 71 ALA B CA 1
ATOM 1571 C C . ALA B 1 71 ? 7.051 -0.866 4.676 1 93.81 71 ALA B C 1
ATOM 1573 O O . ALA B 1 71 ? 7.672 0.118 5.082 1 93.81 71 ALA B O 1
ATOM 1574 N N . TYR B 1 72 ? 7.422 -1.563 3.643 1 91.69 72 TYR B N 1
ATOM 1575 C CA . TYR B 1 72 ? 8.719 -1.317 3.02 1 91.69 72 TYR B CA 1
ATOM 1576 C C . TYR B 1 72 ? 8.555 -0.574 1.698 1 91.69 72 TYR B C 1
ATOM 1578 O O . TYR B 1 72 ? 9.508 -0.44 0.932 1 91.69 72 TYR B O 1
ATOM 1586 N N . GLY B 1 73 ? 7.398 -0.199 1.39 1 90.88 73 GLY B N 1
ATOM 1587 C CA . GLY B 1 73 ? 7.156 0.592 0.194 1 90.88 73 GLY B CA 1
ATOM 1588 C C . GLY B 1 73 ? 7.109 -0.239 -1.073 1 90.88 73 GLY B C 1
ATOM 1589 O O . GLY B 1 73 ? 7.059 0.306 -2.178 1 90.88 73 GLY B O 1
ATOM 1590 N N . ILE B 1 74 ? 7.176 -1.52 -0.968 1 92 74 ILE B N 1
ATOM 1591 C CA . ILE B 1 74 ? 7.156 -2.438 -2.102 1 92 74 ILE B CA 1
ATOM 1592 C C . ILE B 1 74 ? 5.758 -2.469 -2.717 1 92 74 ILE B C 1
ATOM 1594 O O . ILE B 1 74 ? 5.613 -2.492 -3.941 1 92 74 ILE B O 1
ATOM 1598 N N . TRP B 1 75 ? 4.762 -2.441 -1.872 1 93 75 TRP B N 1
ATOM 1599 C CA . TRP B 1 75 ? 3.381 -2.514 -2.334 1 93 75 TRP B CA 1
ATOM 1600 C C . TRP B 1 75 ? 3.049 -1.337 -3.244 1 93 75 TRP B C 1
ATOM 1602 O O . TRP B 1 75 ? 2.432 -1.513 -4.297 1 93 75 TRP B O 1
ATOM 1612 N N . GLU B 1 76 ? 3.496 -0.144 -2.893 1 87.81 76 GLU B N 1
ATOM 1613 C CA . GLU B 1 76 ? 3.305 1.042 -3.721 1 87.81 76 GLU B CA 1
ATOM 1614 C C . GLU B 1 76 ? 3.961 0.873 -5.09 1 87.81 76 GLU B C 1
ATOM 1616 O O . GLU B 1 76 ? 3.396 1.276 -6.109 1 87.81 76 GLU B O 1
ATOM 1621 N N . ARG B 1 77 ? 5.137 0.302 -5.07 1 88.38 77 ARG B N 1
ATOM 1622 C CA . ARG B 1 77 ? 5.867 0.094 -6.316 1 88.38 77 ARG B CA 1
ATOM 1623 C C . ARG B 1 77 ? 5.172 -0.939 -7.195 1 88.38 77 ARG B C 1
ATOM 1625 O O . ARG B 1 77 ? 5.117 -0.785 -8.414 1 88.38 77 ARG B O 1
ATOM 1632 N N . ILE B 1 78 ? 4.668 -1.949 -6.559 1 90.25 78 ILE B N 1
ATOM 1633 C CA . ILE B 1 78 ? 3.924 -2.963 -7.301 1 90.25 78 ILE B CA 1
ATOM 1634 C C . ILE B 1 78 ? 2.693 -2.33 -7.945 1 90.25 78 ILE B C 1
ATOM 1636 O O . ILE B 1 78 ? 2.436 -2.533 -9.133 1 90.25 78 ILE B O 1
ATOM 1640 N N . LEU B 1 79 ? 1.976 -1.561 -7.207 1 88.12 79 LEU B N 1
ATOM 1641 C CA . LEU B 1 79 ? 0.764 -0.928 -7.719 1 88.12 79 LEU B CA 1
ATOM 1642 C C . LEU B 1 79 ? 1.087 0.012 -8.875 1 88.12 79 LEU B C 1
ATOM 1644 O O . LEU B 1 79 ? 0.341 0.077 -9.852 1 88.12 79 LEU B O 1
ATOM 1648 N N . ALA B 1 80 ? 2.191 0.704 -8.727 1 83.44 80 ALA B N 1
ATOM 1649 C CA . ALA B 1 80 ? 2.602 1.641 -9.773 1 83.44 80 ALA B CA 1
ATOM 1650 C C . ALA B 1 80 ? 2.957 0.907 -11.062 1 83.44 80 ALA B C 1
ATOM 1652 O O . ALA B 1 80 ? 2.85 1.47 -12.148 1 83.44 80 ALA B O 1
ATOM 1653 N N . ALA B 1 81 ? 3.41 -0.305 -10.945 1 83.81 81 ALA B N 1
ATOM 1654 C CA . ALA B 1 81 ? 3.828 -1.099 -12.102 1 83.81 81 ALA B CA 1
ATOM 1655 C C . ALA B 1 81 ? 2.623 -1.706 -12.812 1 83.81 81 ALA B C 1
ATOM 1657 O O . ALA B 1 81 ? 2.738 -2.182 -13.945 1 83.81 81 ALA B O 1
ATOM 1658 N N . LEU B 1 82 ? 1.502 -1.67 -12.117 1 81.62 82 LEU B N 1
ATOM 1659 C CA . LEU B 1 82 ? 0.287 -2.213 -12.719 1 81.62 82 LEU B CA 1
ATOM 1660 C C . LEU B 1 82 ? -0.396 -1.175 -13.602 1 81.62 82 LEU B C 1
ATOM 1662 O O . LEU B 1 82 ? -0.395 0.016 -13.281 1 81.62 82 LEU B O 1
ATOM 1666 N N . PRO B 1 83 ? -0.944 -1.536 -14.797 1 70.25 83 PRO B N 1
ATOM 1667 C CA . PRO B 1 83 ? -1.671 -0.583 -15.641 1 70.25 83 PRO B CA 1
ATOM 1668 C C . PRO B 1 83 ? -2.906 -0.009 -14.945 1 70.25 83 PRO B C 1
ATOM 1670 O O . PRO B 1 83 ? -3.572 -0.71 -14.18 1 70.25 83 PRO B O 1
ATOM 1673 N N . ALA B 1 84 ? -3.045 1.394 -15.117 1 62.03 84 ALA B N 1
ATOM 1674 C CA . ALA B 1 84 ? -4.246 2.027 -14.578 1 62.03 84 ALA B CA 1
ATOM 1675 C C . ALA B 1 84 ? -5.508 1.43 -15.195 1 62.03 84 ALA B C 1
ATOM 1677 O O . ALA B 1 84 ? -5.488 0.983 -16.344 1 62.03 84 ALA B O 1
ATOM 1678 N N . ALA B 1 85 ? -6.605 1.19 -14.445 1 52.78 85 ALA B N 1
ATOM 1679 C CA . ALA B 1 85 ? -7.867 0.701 -15 1 52.78 85 ALA B CA 1
ATOM 1680 C C . ALA B 1 85 ? -8.336 1.577 -16.156 1 52.78 85 ALA B C 1
ATOM 1682 O O . ALA B 1 85 ? -8.398 2.801 -16.031 1 52.78 85 ALA B O 1
ATOM 1683 N N . ALA B 1 86 ? -8.016 1.441 -17.422 1 45.06 86 ALA B N 1
ATOM 1684 C CA . ALA B 1 86 ? -8.625 2.164 -18.531 1 45.06 86 ALA B CA 1
ATOM 1685 C C . ALA B 1 86 ? -10.148 2.148 -18.422 1 45.06 86 ALA B C 1
ATOM 1687 O O . ALA B 1 86 ? -10.734 1.182 -17.938 1 45.06 86 ALA B O 1
ATOM 1688 N N . ASP B 1 87 ? -10.867 3.344 -18.641 1 38.69 87 ASP B N 1
ATOM 1689 C CA . ASP B 1 87 ? -12.273 3.438 -19 1 38.69 87 ASP B CA 1
ATOM 1690 C C . ASP B 1 87 ? -12.648 2.389 -20.047 1 38.69 87 ASP B C 1
ATOM 1692 O O . ASP B 1 87 ? -12.18 2.449 -21.188 1 38.69 87 ASP B O 1
ATOM 1696 N N . GLY B 1 88 ? -13.477 1.171 -19.891 1 39.41 88 GLY B N 1
ATOM 1697 C CA . GLY B 1 88 ? -14.156 0.198 -20.719 1 39.41 88 GLY B CA 1
ATOM 1698 C C . GLY B 1 88 ? -13.523 -1.183 -20.672 1 39.41 88 GLY B C 1
ATOM 1699 O O . GLY B 1 88 ? -14.234 -2.189 -20.594 1 39.41 88 GLY B O 1
ATOM 1700 N N . VAL B 1 89 ? -12.461 -1.606 -21.547 1 40.16 89 VAL B N 1
ATOM 1701 C CA . VAL B 1 89 ? -12.078 -2.998 -21.75 1 40.16 89 VAL B CA 1
ATOM 1702 C C . VAL B 1 89 ? -11.617 -3.617 -20.438 1 40.16 89 VAL B C 1
ATOM 1704 O O . VAL B 1 89 ? -11.18 -2.908 -19.531 1 40.16 89 VAL B O 1
ATOM 1707 N N . ASP B 1 90 ? -11.43 -5.152 -20.234 1 39.88 90 ASP B N 1
ATOM 1708 C CA . ASP B 1 90 ? -11.289 -6.145 -19.172 1 39.88 90 ASP B CA 1
ATOM 1709 C C . ASP B 1 90 ? -10.164 -5.766 -18.219 1 39.88 90 ASP B C 1
ATOM 1711 O O . ASP B 1 90 ? -9.766 -6.566 -17.375 1 39.88 90 ASP B O 1
ATOM 1715 N N . ASP B 1 91 ? -9.273 -4.934 -18.438 1 44.03 91 ASP B N 1
ATOM 1716 C CA . ASP B 1 91 ? -7.922 -5.016 -17.891 1 44.03 91 ASP B CA 1
ATOM 1717 C C . ASP B 1 91 ? -7.918 -4.719 -16.391 1 44.03 91 ASP B C 1
ATOM 1719 O O . ASP B 1 91 ? -8.852 -4.102 -15.883 1 44.03 91 ASP B O 1
ATOM 1723 N N . ILE B 1 92 ? -6.754 -5.336 -15.461 1 48.28 92 ILE B N 1
ATOM 1724 C CA . ILE B 1 92 ? -6.5 -5.656 -14.062 1 48.28 92 ILE B CA 1
ATOM 1725 C C . ILE B 1 92 ? -6.586 -4.387 -13.219 1 48.28 92 ILE B C 1
ATOM 1727 O O . ILE B 1 92 ? -5.617 -3.627 -13.125 1 48.28 92 ILE B O 1
ATOM 1731 N N . GLY B 1 93 ? -7.312 -3.328 -13.656 1 50.47 93 GLY B N 1
ATOM 1732 C CA . GLY B 1 93 ? -7.32 -2.195 -12.742 1 50.47 93 GLY B CA 1
ATOM 1733 C C . GLY B 1 93 ? -7.852 -2.539 -11.367 1 50.47 93 GLY B C 1
ATOM 1734 O O . GLY B 1 93 ? -8.969 -2.146 -11.008 1 50.47 93 GLY B O 1
ATOM 1735 N N . TRP B 1 94 ? -7.559 -3.709 -10.945 1 49.81 94 TRP B N 1
ATOM 1736 C CA . TRP B 1 94 ? -8.172 -4.051 -9.664 1 49.81 94 TRP B CA 1
ATOM 1737 C C . TRP B 1 94 ? -8.086 -2.877 -8.695 1 49.81 94 TRP B C 1
ATOM 1739 O O . TRP B 1 94 ? -8.727 -2.889 -7.641 1 49.81 94 TRP B O 1
ATOM 1749 N N . THR B 1 95 ? -7.031 -2.061 -8.945 1 46.81 95 THR B N 1
ATOM 1750 C CA . THR B 1 95 ? -7.055 -1.104 -7.844 1 46.81 95 THR B CA 1
ATOM 1751 C C . THR B 1 95 ? -8.438 -0.46 -7.715 1 46.81 95 THR B C 1
ATOM 1753 O O . THR B 1 95 ? -9.016 -0.442 -6.633 1 46.81 95 THR B O 1
ATOM 1756 N N . VAL B 1 96 ? -8.633 0.878 -8.375 1 43.28 96 VAL B N 1
ATOM 1757 C CA . VAL B 1 96 ? -9.508 1.892 -7.793 1 43.28 96 VAL B CA 1
ATOM 1758 C C . VAL B 1 96 ? -10.914 1.758 -8.375 1 43.28 96 VAL B C 1
ATOM 1760 O O . VAL B 1 96 ? -11.75 2.641 -8.195 1 43.28 96 VAL B O 1
ATOM 1763 N N . SER B 1 97 ? -11.359 0.752 -9.086 1 38.84 97 SER B N 1
ATOM 1764 C CA . SER B 1 97 ? -12.703 1.299 -9.219 1 38.84 97 SER B CA 1
ATOM 1765 C C . SER B 1 97 ? -13.406 1.391 -7.867 1 38.84 97 SER B C 1
ATOM 1767 O O . SER B 1 97 ? -14.086 0.45 -7.449 1 38.84 97 SER B O 1
ATOM 1769 N N . VAL B 1 98 ? -12.609 1.562 -6.82 1 36.5 98 VAL B N 1
ATOM 1770 C CA . VAL B 1 98 ? -13.398 1.719 -5.609 1 36.5 98 VAL B CA 1
ATOM 1771 C C . VAL B 1 98 ? -14.578 2.66 -5.879 1 36.5 98 VAL B C 1
ATOM 1773 O O . VAL B 1 98 ? -14.375 3.84 -6.176 1 36.5 98 VAL B O 1
ATOM 1776 N N . ASP B 1 99 ? -15.57 2.238 -6.465 1 34.59 99 ASP B N 1
ATOM 1777 C CA . ASP B 1 99 ? -16.797 3.018 -6.258 1 34.59 99 ASP B CA 1
ATOM 1778 C C . ASP B 1 99 ? -16.812 3.639 -4.863 1 34.59 99 ASP B C 1
ATOM 1780 O O . ASP B 1 99 ? -16.719 2.93 -3.861 1 34.59 99 ASP B O 1
ATOM 1784 N N . SER B 1 100 ? -16.188 4.758 -4.586 1 35.5 100 SER B N 1
ATOM 1785 C CA . SER B 1 100 ? -16.469 5.68 -3.488 1 35.5 100 SER B CA 1
ATOM 1786 C C . SER B 1 100 ? -17.859 5.445 -2.908 1 35.5 100 SER B C 1
ATOM 1788 O O . SER B 1 100 ? -18.25 6.09 -1.933 1 35.5 100 SER B O 1
ATOM 1790 N N . THR B 1 101 ? -18.656 4.719 -3.494 1 36.75 101 THR B N 1
ATOM 1791 C CA . THR B 1 101 ? -19.984 4.516 -2.936 1 36.75 101 THR B CA 1
ATOM 1792 C C . THR B 1 101 ? -19.906 3.762 -1.61 1 36.75 101 THR B C 1
ATOM 1794 O O . THR B 1 101 ? -20.844 3.824 -0.799 1 36.75 101 THR B O 1
ATOM 1797 N N . VAL B 1 102 ? -18.969 2.984 -1.457 1 35.5 102 VAL B N 1
ATOM 1798 C CA . VAL B 1 102 ? -19.094 2.174 -0.25 1 35.5 102 VAL B CA 1
ATOM 1799 C C . VAL B 1 102 ? -18.8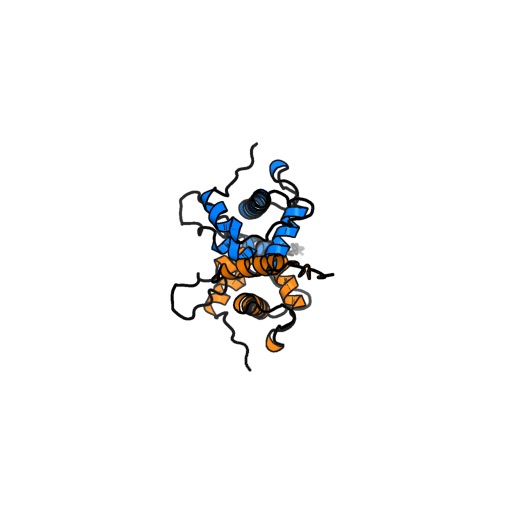44 3.041 0.981 1 35.5 102 VAL B C 1
ATOM 1801 O O . VAL B 1 102 ? -19.328 2.742 2.072 1 35.5 102 VAL B O 1
ATOM 1804 N N . CYS B 1 103 ? -17.953 4 0.919 1 35.5 103 CYS B N 1
ATOM 1805 C CA . CYS B 1 103 ? -17.859 4.84 2.107 1 35.5 103 CYS B CA 1
ATOM 1806 C C . CYS B 1 103 ? -19.219 5.418 2.473 1 35.5 103 CYS B C 1
ATOM 1808 O O . CYS B 1 103 ? -19.422 5.906 3.586 1 35.5 103 CYS B O 1
ATOM 1810 N N . ARG B 1 104 ? -20.094 5.426 1.584 1 35.19 104 ARG B N 1
ATOM 1811 C CA . ARG B 1 104 ? -21.422 5.898 1.94 1 35.19 104 ARG B CA 1
ATOM 1812 C C . ARG B 1 104 ? -22.141 4.895 2.836 1 35.19 104 ARG B C 1
ATOM 1814 O O . ARG B 1 104 ? -23.016 5.27 3.619 1 35.19 104 ARG B O 1
ATOM 1821 N N . ALA B 1 105 ? -21.922 3.641 2.598 1 38.41 105 ALA B N 1
ATOM 1822 C CA . ALA B 1 105 ? -22.797 2.711 3.312 1 38.41 105 ALA B CA 1
ATOM 1823 C C . ALA B 1 105 ? -22.484 2.705 4.809 1 38.41 105 ALA B C 1
ATOM 1825 O O . ALA B 1 105 ? -23.344 2.402 5.629 1 38.41 105 ALA B O 1
ATOM 1826 N N . HIS B 1 106 ? -21.203 2.861 5.203 1 38.91 106 HIS B N 1
ATOM 1827 C CA . HIS B 1 106 ? -21.062 2.775 6.652 1 38.91 106 HIS B CA 1
ATOM 1828 C C . HIS B 1 106 ? -21.703 3.977 7.336 1 38.91 106 HIS B C 1
ATOM 1830 O O . HIS B 1 106 ? -22.172 3.875 8.477 1 38.91 106 HIS B O 1
ATOM 1836 N N . GLN B 1 107 ? -21.766 5.074 6.691 1 37.28 107 GLN B N 1
ATOM 1837 C CA . GLN B 1 107 ? -22.484 6.141 7.391 1 37.28 107 GLN B CA 1
ATOM 1838 C C . GLN B 1 107 ? -23.938 5.762 7.633 1 37.28 107 GLN B C 1
ATOM 1840 O O . GLN B 1 107 ? -24.531 6.18 8.625 1 37.28 107 GLN B O 1
ATOM 1845 N N . HIS B 1 108 ? -24.5 5.035 6.691 1 41.66 108 HIS B N 1
ATOM 1846 C CA . HIS B 1 108 ? -25.906 4.77 6.898 1 41.66 108 HIS B CA 1
ATOM 1847 C C . HIS B 1 108 ? -26.125 3.836 8.086 1 41.66 108 HIS B C 1
ATOM 1849 O O . HIS B 1 108 ? -27.156 3.922 8.766 1 41.66 108 HIS B O 1
ATOM 1855 N N . ALA B 1 109 ? -25.25 2.938 8.281 1 39 109 ALA B N 1
ATOM 1856 C CA . ALA B 1 109 ? -25.625 2.076 9.398 1 39 109 ALA B CA 1
ATOM 1857 C C . ALA B 1 109 ? -25.531 2.828 10.719 1 39 109 ALA B C 1
ATOM 1859 O O . ALA B 1 109 ? -26.172 2.443 11.711 1 39 109 ALA B O 1
ATOM 1860 N N . ALA B 1 110 ? -24.641 3.83 10.82 1 37.5 110 ALA B N 1
ATOM 1861 C CA . ALA B 1 110 ? -24.656 4.523 12.109 1 37.5 110 ALA B CA 1
ATOM 1862 C C . ALA B 1 110 ? -25.938 5.336 12.273 1 37.5 110 ALA B C 1
ATOM 1864 O O . ALA B 1 110 ? -26.266 5.766 13.383 1 37.5 110 ALA B O 1
ATOM 1865 N N . GLY B 1 111 ? -26.453 5.758 11.148 1 34.88 111 GLY B N 1
ATOM 1866 C CA . GLY B 1 111 ? -27.656 6.582 11.297 1 34.88 111 GLY B CA 1
ATOM 1867 C C . GLY B 1 111 ? -28.891 5.777 11.625 1 34.88 111 GLY B C 1
ATOM 1868 O O . GLY B 1 111 ? -29.984 6.336 11.734 1 34.88 111 GLY B O 1
ATOM 1869 N N . ALA B 1 112 ? -28.797 4.508 11.312 1 41.09 112 ALA B N 1
ATOM 1870 C CA . ALA B 1 112 ? -30.094 3.934 11.672 1 41.09 112 ALA B CA 1
ATOM 1871 C C . ALA B 1 112 ? -30.266 3.873 13.188 1 41.09 112 ALA B C 1
ATOM 1873 O O . ALA B 1 112 ? -29.953 2.855 13.812 1 41.09 112 ALA B O 1
ATOM 1874 N N . ARG B 1 113 ? -29.594 4.785 13.977 1 36.91 113 ARG B N 1
ATOM 1875 C CA . ARG B 1 113 ? -29.984 4.688 15.383 1 36.91 113 ARG B CA 1
ATOM 1876 C C . ARG B 1 113 ? -31.5 4.691 15.531 1 36.91 113 ARG B C 1
ATOM 1878 O O . ARG B 1 113 ? -32.188 5.289 14.719 1 36.91 113 ARG B O 1
ATOM 1885 N N . ILE B 1 114 ? -31.938 4.816 16.781 1 37.5 114 ILE B N 1
ATOM 1886 C CA . ILE B 1 114 ? -32.906 4.453 17.828 1 37.5 114 ILE B CA 1
ATOM 1887 C C . ILE B 1 114 ? -34.156 5.289 17.656 1 37.5 114 ILE B C 1
ATOM 1889 O O . ILE B 1 114 ? -34.188 6.449 18.078 1 37.5 114 ILE B O 1
ATOM 1893 N N . LYS B 1 115 ? -34.562 5.531 16.406 1 37.16 115 LYS B N 1
ATOM 1894 C CA . LYS B 1 115 ? -35.844 6.172 16.656 1 37.16 115 LYS B CA 1
ATOM 1895 C C . LYS B 1 115 ? -36.75 5.262 17.469 1 37.16 115 LYS B C 1
ATOM 1897 O O . LYS B 1 115 ? -37.219 4.223 16.969 1 37.16 115 LYS B O 1
ATOM 1902 N N . GLY B 1 116 ? -36.312 4.969 18.75 1 34.69 116 GLY B N 1
ATOM 1903 C CA . GLY B 1 116 ? -37.25 4.398 19.703 1 34.69 116 GLY B CA 1
ATOM 1904 C C . GLY B 1 116 ? -38.656 5.016 19.625 1 34.69 116 GLY B C 1
ATOM 1905 O O . GLY B 1 116 ? -38.781 6.219 19.391 1 34.69 116 GLY B O 1
ATOM 1906 N N . HIS B 1 117 ? -39.625 4.281 19.031 1 38.72 117 HIS B N 1
ATOM 1907 C CA . HIS B 1 117 ? -41.062 4.453 19.062 1 38.72 117 HIS B CA 1
ATOM 1908 C C . HIS B 1 117 ? -41.562 4.848 20.453 1 38.72 117 HIS B C 1
ATOM 1910 O O . HIS B 1 117 ? -41.438 4.066 21.406 1 38.72 117 HIS B O 1
ATOM 1916 N N . HIS B 1 118 ? -41.406 6.082 21 1 38 118 HIS B N 1
ATOM 1917 C CA . HIS B 1 118 ? -42.188 6.543 22.141 1 38 118 HIS B CA 1
ATOM 1918 C C . HIS B 1 118 ? -43.656 6.289 21.953 1 38 118 HIS B C 1
ATOM 1920 O O . HIS B 1 118 ? -44.281 6.844 21.047 1 38 118 HIS B O 1
ATOM 1926 N N . GLY B 1 119 ? -44.062 4.973 21.969 1 36.97 119 GLY B N 1
ATOM 1927 C CA . GLY B 1 119 ? -45.469 4.629 22.094 1 36.97 119 GLY B CA 1
ATOM 1928 C C . GLY B 1 119 ? -46.188 5.414 23.172 1 36.97 119 GLY B C 1
ATOM 1929 O O . GLY B 1 119 ? -45.656 5.582 24.281 1 36.97 119 GLY B O 1
ATOM 1930 N N . THR B 1 120 ? -46.906 6.48 22.844 1 37.41 120 THR B N 1
ATOM 1931 C CA . THR B 1 120 ? -47.844 7.273 23.594 1 37.41 120 THR B CA 1
ATOM 1932 C C . THR B 1 120 ? -48.844 6.367 24.328 1 37.41 120 THR B C 1
ATOM 1934 O O . THR B 1 120 ? -49.5 5.52 23.719 1 37.41 120 THR B O 1
ATOM 1937 N N . ILE B 1 121 ? -48.5 5.891 25.531 1 37.19 121 ILE B N 1
ATOM 1938 C CA . ILE B 1 121 ? -49.469 5.262 26.438 1 37.19 121 ILE B CA 1
ATOM 1939 C C . ILE B 1 121 ? -50.656 6.188 26.625 1 37.19 121 ILE B C 1
ATOM 1941 O O . ILE B 1 121 ? -50.5 7.324 27.078 1 37.19 121 ILE B O 1
ATOM 1945 N N . SER B 1 122 ? -51.562 6.199 25.719 1 36.25 122 SER B N 1
ATOM 1946 C CA . SER B 1 122 ? -52.906 6.719 25.984 1 36.25 122 SER B CA 1
ATOM 1947 C C . SER B 1 122 ? -53.469 6.102 27.266 1 36.25 122 SER B C 1
ATOM 1949 O O . SER B 1 122 ? -53.531 4.875 27.406 1 36.25 122 SER B O 1
ATOM 1951 N N . GLY B 1 123 ? -53.281 6.73 28.5 1 28.42 123 GLY B N 1
ATOM 1952 C CA . GLY B 1 123 ? -54.281 6.637 29.531 1 28.42 123 GLY B CA 1
ATOM 1953 C C . GLY B 1 123 ? -55.656 7.07 29.062 1 28.42 123 GLY B C 1
ATOM 1954 O O . GLY B 1 123 ? -55.781 7.812 28.078 1 28.42 123 GLY B O 1
#

Radius of gyration: 22.81 Å; Cα contacts (8 Å, |Δi|>4): 209; chains: 2; bounding box: 112×46×51 Å

Secondary structure (DSSP, 8-state):
-PPPP---HHHHHHHGGGSPPPPSSSS--S-HHHHHHHHHHHHHH---GGG--GGG--HHHHHHHHHHHHHTTHHHHHHHHSPP--SSS----TTT---TTHHHHHHHHHHS-----------/-PPPP---HHHHHHHGGGSPPPPSSSS--S-HHHHHHHHHHHHHH---GGG--GGG--HHHHHHHHHHHHHTTHHHHHHHHSPP--SSS----TTT---TTHHHHHHHHHHS-----------

Sequence (246 aa):
MSVRLVITDAMWDRIKPLMPVEPVRGRRWANRRRTLETIAWKFRTGSPWRALPDELGSFQTAHKRLLRWAAYGIWERILAALPAAADGVDDIGWTVSVDSTVCRAHQHAAGARIKGHHGTISGMSVRLVITDAMWDRIKPLMPVEPVRGRRWANRRRTLETIAWKFRTGSPWRALPDELGSFQTAHKRLLRWAAYGIWERILAALPAAADGVDDIGWTVSVDSTVCRAHQHAAGARIKGHHGTISG